Protein AF-X1I888-F1 (afdb_monomer)

Solvent-accessible surface area (backbone atoms only — not comparable to full-atom values): 14057 Å² total; per-residue (Å²): 137,69,67,68,65,54,55,54,50,51,58,72,67,42,66,65,45,80,47,79,43,58,64,65,47,66,57,62,66,80,91,32,76,10,55,57,53,48,52,50,52,51,36,53,56,40,20,76,75,69,74,39,31,49,55,38,40,36,35,47,67,71,59,70,72,57,66,76,65,50,53,78,41,29,47,51,37,54,51,52,53,50,54,52,65,71,66,64,85,57,54,73,50,75,34,81,50,70,72,54,39,54,54,54,53,46,56,50,52,49,54,50,53,55,50,50,60,61,57,59,62,60,71,75,56,73,85,73,76,85,87,85,86,89,86,80,91,79,91,75,94,72,80,90,70,77,82,71,76,79,83,70,70,43,71,70,57,53,52,52,51,51,52,50,55,52,43,61,72,65,76,53,91,80,82,69,56,73,65,58,48,52,51,52,50,46,49,52,50,19,59,50,32,77,81,38,84,84,65,65,53,51,74,69,58,50,50,59,52,59,77,38,62,91,78,51,78,74,33,69,56,37,49,54,39,53,56,50,23,77,72,107

Foldseek 3Di:
DPPLVVLLVCLVPDQEAEAEDEQAPDPDPPVDRHSSRVSVVSQVVCCVVPVDRAYAYEYADDDVVCVVDRDPRNVVVVVVVVVCVVVVPHHYYYDHDPVRVVVVVLVVVVVVVVVVVVVVVVVVPVPDDDDDDDDDDDDDDDDDDPPPPPFDDDPVLVVLVVLVVVVVVVVDDDDDDPVSVLSVVLVVQLVVCVVPVPDADEPVSLVVVVVCVVPDDAGPSSVSRSVSNVVD

pLDDT: mean 72.41, std 19.05, range [26.94, 94.5]

Sequence (232 aa):
SRPQKLINRDVDSCDLFVGILWRRWGQNTGKYSSGFEEEFIRACDRRRKTGKPEIWLYFKTIDEENVKDPGDQLKKVLKFKKEQIELKELLFKEFNDSGNWDKLIYDNLLVYLLGLSAGESQIEIQEQSVILDSSKRVKETKEAKIDIKKVVYPPALINLFDQVSLKLKEEKQISFNFWDRTRLFLQSSAWFSEIHLGEIFGIHELNLIYTQRNNWEISESESLFIARSFIG

Structure (mmCIF, N/CA/C/O backbone):
data_AF-X1I888-F1
#
_entry.id   AF-X1I888-F1
#
loop_
_atom_site.group_PDB
_atom_site.id
_atom_site.type_symbol
_atom_site.label_atom_id
_atom_site.label_alt_id
_atom_site.label_comp_id
_atom_site.label_asym_id
_atom_site.label_entity_id
_atom_site.label_seq_id
_atom_site.pdbx_PDB_ins_code
_atom_site.Cartn_x
_atom_site.Cartn_y
_atom_site.Cartn_z
_atom_site.occupancy
_atom_site.B_iso_or_equiv
_atom_site.auth_seq_id
_atom_site.auth_comp_id
_atom_site.auth_asym_id
_atom_site.auth_atom_id
_atom_site.pdbx_PDB_model_num
ATOM 1 N N . SER A 1 1 ? 19.167 -20.755 -16.035 1.00 48.72 1 SER A N 1
ATOM 2 C CA . SER A 1 1 ? 18.071 -19.936 -16.605 1.00 48.72 1 SER A CA 1
ATOM 3 C C . SER A 1 1 ? 16.687 -20.206 -15.985 1.00 48.72 1 SER A C 1
ATOM 5 O O . SER A 1 1 ? 15.693 -20.215 -16.696 1.00 48.72 1 SER A O 1
ATOM 7 N N . ARG A 1 2 ? 16.584 -20.411 -14.660 1.00 49.97 2 ARG A N 1
ATOM 8 C CA . ARG A 1 2 ? 15.315 -20.625 -13.925 1.00 49.97 2 ARG A CA 1
ATOM 9 C C . ARG A 1 2 ? 14.613 -19.363 -13.343 1.00 49.97 2 ARG A C 1
ATOM 11 O O . ARG A 1 2 ? 13.412 -19.483 -13.134 1.00 49.97 2 ARG A O 1
ATOM 18 N N . PRO A 1 3 ? 15.253 -18.186 -13.134 1.00 68.69 3 PRO A N 1
ATOM 19 C CA . PRO A 1 3 ? 14.586 -17.031 -12.504 1.00 68.69 3 PRO A CA 1
ATOM 20 C C . PRO A 1 3 ? 13.459 -16.406 -13.343 1.00 68.69 3 PRO A C 1
ATOM 22 O O . PRO A 1 3 ? 12.354 -16.230 -12.845 1.00 68.69 3 PRO A O 1
ATOM 25 N N . GLN A 1 4 ? 13.704 -16.153 -14.638 1.00 70.62 4 GLN A N 1
ATOM 26 C CA . GLN A 1 4 ? 12.772 -15.419 -15.514 1.00 70.62 4 GLN A CA 1
ATOM 27 C C . GLN A 1 4 ? 11.401 -16.102 -15.646 1.00 70.62 4 GLN A C 1
ATOM 29 O O . GLN A 1 4 ? 10.373 -15.443 -15.716 1.00 70.62 4 GLN A O 1
ATOM 34 N N . LYS A 1 5 ? 11.370 -17.444 -15.661 1.00 73.88 5 LYS A N 1
ATOM 35 C CA . LYS A 1 5 ? 10.120 -18.215 -15.782 1.00 73.88 5 LYS A CA 1
ATOM 36 C C . LYS A 1 5 ? 9.215 -18.084 -14.558 1.00 73.88 5 LYS A C 1
ATOM 38 O O . LYS A 1 5 ? 8.006 -18.196 -14.717 1.00 73.88 5 LYS A O 1
ATOM 43 N N . LEU A 1 6 ? 9.789 -17.893 -13.369 1.00 73.62 6 LEU A N 1
ATOM 44 C CA . LEU A 1 6 ? 9.007 -17.734 -12.146 1.00 73.62 6 LEU A CA 1
ATOM 45 C C . LEU A 1 6 ? 8.345 -16.354 -12.125 1.00 73.62 6 LEU A C 1
ATOM 47 O O . LEU A 1 6 ? 7.131 -16.272 -12.001 1.00 73.62 6 LEU A O 1
ATOM 51 N N . ILE A 1 7 ? 9.129 -15.307 -12.396 1.00 75.50 7 ILE A N 1
ATOM 52 C CA . ILE A 1 7 ? 8.646 -13.919 -12.444 1.00 75.50 7 ILE A CA 1
ATOM 53 C C . ILE A 1 7 ? 7.552 -13.762 -13.507 1.00 75.50 7 ILE A C 1
ATOM 55 O O . ILE A 1 7 ? 6.510 -13.163 -13.268 1.00 75.50 7 ILE A O 1
ATOM 59 N N . ASN A 1 8 ? 7.742 -14.401 -14.661 1.00 83.06 8 ASN A N 1
ATOM 60 C CA . ASN A 1 8 ? 6.750 -14.446 -15.727 1.00 83.06 8 ASN A CA 1
ATOM 61 C C . ASN A 1 8 ? 5.390 -15.006 -15.278 1.00 83.06 8 ASN A C 1
ATOM 63 O O . ASN A 1 8 ? 4.360 -14.500 -15.715 1.00 83.06 8 ASN A O 1
ATOM 67 N N . ARG A 1 9 ? 5.382 -16.024 -14.409 1.00 83.06 9 ARG A N 1
ATOM 68 C CA . ARG A 1 9 ? 4.146 -16.576 -13.836 1.00 83.06 9 ARG A CA 1
ATOM 69 C C . ARG A 1 9 ? 3.511 -15.596 -12.854 1.00 83.06 9 ARG A C 1
ATOM 71 O O . ARG A 1 9 ? 2.295 -15.454 -12.859 1.00 83.06 9 ARG A O 1
ATOM 78 N N . ASP A 1 10 ? 4.322 -14.916 -12.054 1.00 84.25 10 ASP A N 1
ATOM 79 C CA . ASP A 1 10 ? 3.826 -13.969 -11.057 1.00 84.25 10 ASP A CA 1
ATOM 80 C C . ASP A 1 10 ? 3.146 -12.762 -11.738 1.00 84.25 10 ASP A C 1
ATOM 82 O O . ASP A 1 10 ? 2.059 -12.354 -11.325 1.00 84.25 10 ASP A O 1
ATOM 86 N N . VAL A 1 11 ? 3.701 -12.277 -12.859 1.00 85.50 11 VAL A N 1
ATOM 87 C CA . VAL A 1 11 ? 3.082 -11.244 -13.722 1.00 85.50 11 VAL A CA 1
ATOM 88 C C . VAL A 1 11 ? 1.766 -11.726 -14.350 1.00 85.50 11 VAL A C 1
ATOM 90 O O . VAL A 1 11 ? 0.806 -10.961 -14.480 1.00 85.50 11 VAL A O 1
ATOM 93 N N . ASP A 1 12 ? 1.683 -13.004 -14.727 1.00 86.44 12 ASP A N 1
ATOM 94 C CA . ASP A 1 12 ? 0.448 -13.577 -15.275 1.00 86.44 12 ASP A CA 1
ATOM 95 C C . ASP A 1 12 ? -0.673 -13.684 -14.232 1.00 86.44 12 ASP A C 1
ATOM 97 O O . ASP A 1 12 ? -1.845 -13.697 -14.608 1.00 86.44 12 ASP A O 1
ATOM 101 N N . SER A 1 13 ? -0.335 -13.759 -12.941 1.00 87.06 13 SER A N 1
ATOM 102 C CA . SER A 1 13 ? -1.306 -13.959 -11.860 1.00 87.06 13 SER A CA 1
ATOM 103 C C . SER A 1 13 ? -1.620 -12.721 -11.022 1.00 87.06 13 SER A C 1
ATOM 105 O O . SER A 1 13 ? -2.593 -12.753 -10.279 1.00 87.06 13 SER A O 1
ATOM 107 N N . CYS A 1 14 ? -0.841 -11.640 -11.105 1.00 89.50 14 CYS A N 1
ATOM 108 C CA . CYS A 1 14 ? -1.037 -10.486 -10.223 1.00 89.50 14 CYS A CA 1
ATOM 109 C C . CYS A 1 14 ? -2.334 -9.705 -10.522 1.00 89.50 14 CYS A C 1
ATOM 111 O O . CYS A 1 14 ? -2.813 -9.682 -11.656 1.00 89.50 14 CYS A O 1
ATOM 113 N N . ASP A 1 15 ? -2.895 -9.028 -9.519 1.00 88.69 15 ASP A N 1
ATOM 114 C CA . ASP A 1 15 ? -3.983 -8.050 -9.702 1.00 88.69 15 ASP A CA 1
ATOM 115 C C . ASP A 1 15 ? -3.462 -6.613 -9.853 1.00 88.69 15 ASP A C 1
ATOM 117 O O . ASP A 1 15 ? -4.124 -5.764 -10.456 1.00 88.69 15 ASP A O 1
ATOM 121 N N . LEU A 1 16 ? -2.245 -6.368 -9.364 1.00 90.12 16 LEU A N 1
ATOM 122 C CA . LEU A 1 16 ? -1.541 -5.095 -9.421 1.00 90.12 16 LEU A CA 1
ATOM 123 C C . LEU A 1 16 ? -0.083 -5.323 -9.843 1.00 90.12 16 LEU A C 1
ATOM 125 O O . LEU A 1 16 ? 0.630 -6.131 -9.248 1.00 90.12 16 LEU A O 1
ATOM 129 N N . PHE A 1 17 ? 0.364 -4.586 -10.856 1.00 92.19 17 PHE A N 1
ATOM 130 C CA . PHE A 1 17 ? 1.756 -4.486 -11.274 1.00 92.19 17 PHE A CA 1
ATOM 131 C C . PHE A 1 17 ? 2.322 -3.134 -10.834 1.00 92.19 17 PHE A C 1
ATOM 133 O O . PHE A 1 17 ? 1.786 -2.085 -11.196 1.00 92.19 17 PHE A O 1
ATOM 140 N N . VAL A 1 18 ? 3.433 -3.152 -10.096 1.00 90.31 18 VAL A N 1
ATOM 141 C CA . VAL A 1 18 ? 4.127 -1.940 -9.641 1.00 90.31 18 VAL A CA 1
ATOM 142 C C . VAL A 1 18 ? 5.542 -1.915 -10.209 1.00 90.31 18 VAL A C 1
ATOM 144 O O . VAL A 1 18 ? 6.405 -2.682 -9.790 1.00 90.31 18 VAL A O 1
ATOM 147 N N . GLY A 1 19 ? 5.786 -1.013 -11.159 1.00 90.19 19 GLY A N 1
ATOM 148 C CA . GLY A 1 19 ? 7.110 -0.751 -11.714 1.00 90.19 19 GLY A CA 1
ATOM 149 C C . GLY A 1 19 ? 7.783 0.424 -11.011 1.00 90.19 19 GLY A C 1
ATOM 150 O O . GLY A 1 19 ? 7.244 1.528 -11.010 1.00 90.19 19 GLY A O 1
ATOM 151 N N . ILE A 1 20 ? 8.975 0.209 -10.451 1.00 90.25 20 ILE A N 1
ATOM 152 C CA . ILE A 1 20 ? 9.784 1.262 -9.821 1.00 90.25 20 ILE A CA 1
ATOM 153 C C . ILE A 1 20 ? 11.079 1.409 -10.612 1.00 90.25 20 ILE A C 1
ATOM 155 O O . ILE A 1 20 ? 11.861 0.464 -10.724 1.00 90.25 20 ILE A O 1
ATOM 159 N N . LEU A 1 21 ? 11.314 2.597 -11.162 1.00 90.56 21 LEU A N 1
ATOM 160 C CA . LEU A 1 21 ? 12.456 2.877 -12.024 1.00 90.56 21 LEU A CA 1
ATOM 161 C C . LEU A 1 21 ? 13.320 4.012 -11.475 1.00 90.56 21 LEU A C 1
ATOM 163 O O . LEU A 1 21 ? 12.835 4.985 -10.900 1.00 90.56 21 LEU A O 1
ATOM 167 N N . TRP A 1 22 ? 14.628 3.892 -11.708 1.00 89.38 22 TRP A N 1
ATOM 168 C CA . TRP A 1 22 ? 15.611 4.935 -11.413 1.00 89.38 22 TRP A CA 1
ATOM 169 C C . TRP A 1 22 ? 16.646 5.044 -12.542 1.00 89.38 22 TRP A C 1
ATOM 171 O O . TRP A 1 22 ? 16.301 5.387 -13.664 1.00 89.38 22 TRP A O 1
ATOM 181 N N . ARG A 1 23 ? 17.927 4.749 -12.289 1.00 87.44 23 ARG A N 1
ATOM 182 C CA . ARG A 1 23 ? 19.016 4.959 -13.266 1.00 87.44 23 ARG A CA 1
ATOM 183 C C . ARG A 1 23 ? 19.317 3.759 -14.160 1.00 87.44 23 ARG A C 1
ATOM 185 O O . ARG A 1 23 ? 20.097 3.887 -15.101 1.00 87.44 23 ARG A O 1
ATOM 192 N N . ARG A 1 24 ? 18.775 2.582 -13.845 1.00 88.12 24 ARG A N 1
ATOM 193 C CA . ARG A 1 24 ? 19.100 1.326 -14.532 1.00 88.12 24 ARG A CA 1
ATOM 194 C C . ARG A 1 24 ? 17.863 0.755 -15.205 1.00 88.12 24 ARG A C 1
ATOM 196 O O . ARG A 1 24 ? 16.842 0.583 -14.556 1.00 88.12 24 ARG A O 1
ATOM 203 N N . TRP A 1 25 ? 18.000 0.439 -16.488 1.00 90.19 25 TRP A N 1
ATOM 204 C CA . TRP A 1 25 ? 16.974 -0.229 -17.285 1.00 90.19 25 TRP A CA 1
ATOM 205 C C . TRP A 1 25 ? 17.010 -1.749 -17.109 1.00 90.19 25 TRP A C 1
ATOM 207 O O . TRP A 1 25 ? 15.984 -2.418 -17.163 1.00 90.19 25 TRP A O 1
ATOM 217 N N . GLY A 1 26 ? 18.207 -2.293 -16.884 1.00 86.00 26 GLY A N 1
ATOM 218 C CA . GLY A 1 26 ? 18.446 -3.720 -16.708 1.00 86.00 26 GLY A CA 1
ATOM 219 C C . GLY A 1 26 ? 19.260 -4.327 -17.847 1.00 86.00 26 GLY A C 1
ATOM 220 O O . GLY A 1 26 ? 19.849 -3.627 -18.680 1.00 86.00 26 GLY A O 1
ATOM 221 N N . GLN A 1 27 ? 19.332 -5.657 -17.839 1.00 83.44 27 GLN A N 1
ATOM 222 C CA . GLN A 1 27 ? 20.076 -6.443 -18.818 1.00 83.44 27 GLN A CA 1
ATOM 223 C C . GLN A 1 27 ? 19.139 -7.112 -19.816 1.00 83.44 27 GLN A C 1
ATOM 225 O O . GLN A 1 27 ? 18.059 -7.562 -19.444 1.00 83.44 27 GLN A O 1
ATOM 230 N N . ASN A 1 28 ? 19.597 -7.187 -21.064 1.00 83.19 28 ASN A N 1
ATOM 231 C CA . ASN A 1 28 ? 18.884 -7.796 -22.180 1.00 83.19 28 ASN A CA 1
ATOM 232 C C . ASN A 1 28 ? 18.560 -9.273 -21.876 1.00 83.19 28 ASN A C 1
ATOM 234 O O . ASN A 1 28 ? 19.450 -10.032 -21.491 1.00 83.19 28 ASN A O 1
ATOM 238 N N . THR A 1 29 ? 17.299 -9.672 -22.063 1.00 78.00 29 THR A N 1
ATOM 239 C CA . THR A 1 29 ? 16.802 -11.043 -21.826 1.00 78.00 29 THR A CA 1
ATOM 240 C C . THR A 1 29 ? 16.631 -11.843 -23.123 1.00 78.00 29 THR A C 1
ATOM 242 O O . THR A 1 29 ? 15.917 -12.843 -23.185 1.00 78.00 29 THR A O 1
ATOM 245 N N . GLY A 1 30 ? 17.313 -11.421 -24.185 1.00 80.31 30 GLY A N 1
ATOM 246 C CA . GLY A 1 30 ? 17.252 -11.985 -25.526 1.00 80.31 30 GLY A CA 1
ATOM 247 C C . GLY A 1 30 ? 16.264 -11.217 -26.396 1.00 80.31 30 GLY A C 1
ATOM 248 O O . GLY A 1 30 ? 16.671 -10.430 -27.246 1.00 80.31 30 GLY A O 1
ATOM 249 N N . LYS A 1 31 ? 14.962 -11.455 -26.191 1.00 81.56 31 LYS A N 1
ATOM 250 C CA . LYS A 1 31 ? 13.895 -10.843 -27.006 1.00 81.56 31 LYS A CA 1
ATOM 251 C C . LYS A 1 31 ? 13.608 -9.387 -26.621 1.00 81.56 31 LYS A C 1
ATOM 253 O O . LYS A 1 31 ? 13.214 -8.608 -27.484 1.00 81.56 31 LYS A O 1
ATOM 258 N N . TYR A 1 32 ? 13.805 -9.039 -25.353 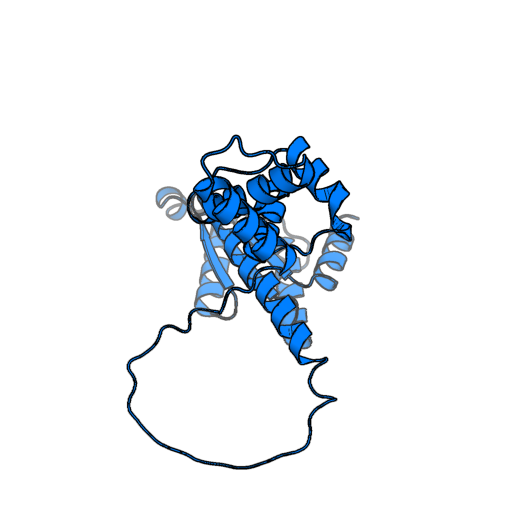1.00 85.56 32 TYR A N 1
ATOM 259 C CA . TYR A 1 32 ? 13.555 -7.705 -24.815 1.00 85.56 32 TYR A CA 1
ATOM 260 C C . TYR A 1 32 ? 14.856 -7.062 -24.343 1.00 85.56 32 TYR A C 1
ATOM 262 O O . TYR A 1 32 ? 15.800 -7.730 -23.917 1.00 85.56 32 TYR A O 1
ATOM 270 N N . SER A 1 33 ? 14.909 -5.737 -24.408 1.00 84.00 33 SER A N 1
ATOM 271 C CA . SER A 1 33 ? 16.074 -4.948 -24.021 1.00 84.00 33 SER A CA 1
ATOM 272 C C . SER A 1 33 ? 16.311 -4.924 -22.507 1.00 84.00 33 SER A C 1
ATOM 274 O O . SER A 1 33 ? 17.424 -4.584 -22.088 1.00 84.00 33 SER A O 1
ATOM 276 N N . SER A 1 34 ? 15.316 -5.323 -21.704 1.00 88.50 34 SER A N 1
ATOM 277 C CA . SER A 1 34 ? 15.484 -5.716 -20.304 1.00 88.50 34 SER A CA 1
ATOM 278 C C . SER A 1 34 ? 14.421 -6.705 -19.813 1.00 88.50 34 SER A C 1
ATOM 280 O O . SER A 1 34 ? 13.364 -6.852 -20.421 1.00 88.50 34 SER A O 1
ATOM 282 N N . GLY A 1 35 ? 14.684 -7.345 -18.667 1.00 85.88 35 GLY A N 1
ATOM 283 C CA . GLY A 1 35 ? 13.673 -8.142 -17.960 1.00 85.88 35 GLY A CA 1
ATOM 284 C C . GLY A 1 35 ? 12.466 -7.314 -17.509 1.00 85.88 35 GLY A C 1
ATOM 285 O O . GLY A 1 35 ? 11.339 -7.769 -17.652 1.00 85.88 35 GLY A O 1
ATOM 286 N N . PHE A 1 36 ? 12.686 -6.065 -17.081 1.00 89.75 36 PHE A N 1
ATOM 287 C CA . PHE A 1 36 ? 11.594 -5.139 -16.772 1.00 89.75 36 PHE A CA 1
ATOM 288 C C . PHE A 1 36 ? 10.707 -4.881 -17.997 1.00 89.75 36 PHE A C 1
ATOM 290 O O . PHE A 1 36 ? 9.487 -4.889 -17.882 1.00 89.75 36 PHE A O 1
ATOM 297 N N . GLU A 1 37 ? 11.304 -4.673 -19.176 1.00 90.00 37 GLU A N 1
ATOM 298 C CA . GLU A 1 37 ? 10.543 -4.461 -20.410 1.00 90.00 37 GLU A CA 1
ATOM 299 C C . GLU A 1 37 ? 9.668 -5.674 -20.748 1.00 90.00 37 GLU A C 1
ATOM 301 O O . GLU A 1 37 ? 8.501 -5.511 -21.099 1.00 90.00 37 GLU A O 1
ATOM 306 N N . GLU A 1 38 ? 10.212 -6.885 -20.602 1.00 90.19 38 GLU A N 1
ATOM 307 C CA . GLU A 1 38 ? 9.467 -8.133 -20.791 1.00 90.19 38 GLU A CA 1
ATOM 308 C C . GLU A 1 38 ? 8.251 -8.212 -19.857 1.00 90.19 38 GLU A C 1
ATOM 310 O O . GLU A 1 38 ? 7.134 -8.465 -20.312 1.00 90.19 38 GLU A O 1
ATOM 315 N N . GLU A 1 39 ? 8.461 -7.963 -18.564 1.00 90.75 39 GLU A N 1
ATOM 316 C CA . GLU A 1 39 ? 7.425 -8.013 -17.528 1.00 90.75 39 GLU A CA 1
ATOM 317 C C . GLU A 1 39 ? 6.351 -6.937 -17.743 1.00 90.75 39 GLU A C 1
ATOM 319 O O . GLU A 1 39 ? 5.154 -7.224 -17.679 1.00 90.75 39 GLU A O 1
ATOM 324 N N . PHE A 1 40 ? 6.766 -5.712 -18.072 1.00 91.00 40 PHE A N 1
ATOM 325 C CA . PHE A 1 40 ? 5.871 -4.587 -18.321 1.00 91.00 40 PHE A CA 1
ATOM 326 C C . PHE A 1 40 ? 4.991 -4.808 -19.556 1.00 91.00 40 PHE A C 1
ATOM 328 O O . PHE A 1 40 ? 3.771 -4.659 -19.481 1.00 91.00 40 PHE A O 1
ATOM 335 N N . ILE A 1 41 ? 5.581 -5.213 -20.689 1.00 90.62 41 ILE A N 1
ATOM 336 C CA . ILE A 1 41 ? 4.822 -5.496 -21.919 1.00 90.62 41 ILE A CA 1
ATOM 337 C C . ILE A 1 41 ? 3.808 -6.609 -21.664 1.00 90.62 41 ILE A C 1
ATOM 339 O O . ILE A 1 41 ? 2.653 -6.508 -22.078 1.00 90.62 41 ILE A O 1
ATOM 343 N N . ARG A 1 42 ? 4.211 -7.646 -20.929 1.00 91.56 42 ARG A N 1
ATOM 344 C CA . ARG A 1 42 ? 3.336 -8.761 -20.575 1.00 91.56 42 ARG A CA 1
ATOM 345 C C . ARG A 1 42 ? 2.151 -8.325 -19.708 1.00 91.56 42 ARG A C 1
ATOM 347 O O . ARG A 1 42 ? 1.021 -8.727 -19.993 1.00 91.56 42 ARG A O 1
ATOM 354 N N . ALA A 1 43 ? 2.382 -7.479 -18.703 1.00 90.00 43 ALA A N 1
ATOM 355 C CA . ALA A 1 43 ? 1.316 -6.906 -17.880 1.00 90.00 43 ALA A CA 1
ATOM 356 C C . ALA A 1 43 ? 0.351 -6.050 -18.722 1.00 90.00 43 ALA A C 1
ATOM 358 O O . ALA A 1 43 ? -0.865 -6.225 -18.631 1.00 90.00 43 ALA A O 1
ATOM 359 N N . CYS A 1 44 ? 0.874 -5.191 -19.602 1.00 86.94 44 CYS A N 1
ATOM 360 C CA . CYS A 1 44 ? 0.075 -4.368 -20.515 1.00 86.94 44 CYS A CA 1
ATOM 361 C C . CYS A 1 44 ? -0.765 -5.212 -21.486 1.00 86.94 44 CYS A C 1
ATOM 363 O O . CYS A 1 44 ? -1.949 -4.937 -21.690 1.00 86.94 44 CYS A O 1
ATOM 365 N N . ASP A 1 45 ? -0.190 -6.265 -22.067 1.00 91.81 45 ASP A N 1
ATOM 366 C CA . ASP A 1 45 ? -0.902 -7.196 -22.948 1.00 91.81 45 ASP A CA 1
ATOM 367 C C . ASP A 1 45 ? -2.060 -7.887 -22.230 1.00 91.81 45 ASP A C 1
ATOM 369 O O . ASP A 1 45 ? -3.149 -8.033 -22.794 1.00 91.81 45 ASP A O 1
ATOM 373 N N . ARG A 1 46 ? -1.844 -8.301 -20.978 1.00 91.56 46 ARG A N 1
ATOM 374 C CA . ARG A 1 46 ? -2.884 -8.921 -20.156 1.00 91.56 46 ARG A CA 1
ATOM 375 C C . ARG A 1 46 ? -3.969 -7.916 -19.766 1.00 91.56 46 ARG A C 1
ATOM 377 O O . ARG A 1 46 ? -5.150 -8.245 -19.911 1.00 91.56 46 ARG A O 1
ATOM 384 N N . ARG A 1 47 ? -3.599 -6.686 -19.384 1.00 87.38 47 ARG A N 1
ATOM 385 C CA . ARG A 1 47 ? -4.549 -5.607 -19.057 1.00 87.38 47 ARG A CA 1
ATOM 386 C C . ARG A 1 47 ? -5.442 -5.274 -20.240 1.00 87.38 47 ARG A C 1
ATOM 388 O O . ARG A 1 47 ? -6.655 -5.221 -20.080 1.00 87.38 47 ARG A O 1
ATOM 395 N N . ARG A 1 48 ? -4.880 -5.164 -21.447 1.00 85.00 48 ARG A N 1
ATOM 396 C CA . ARG A 1 48 ? -5.666 -4.927 -22.671 1.00 85.00 48 ARG A CA 1
ATOM 397 C C . ARG A 1 48 ? -6.679 -6.034 -22.967 1.00 85.00 48 ARG A C 1
ATOM 399 O O . ARG A 1 48 ? -7.731 -5.753 -23.526 1.00 85.00 48 ARG A O 1
ATOM 406 N N . LYS A 1 49 ? -6.372 -7.284 -22.607 1.00 88.25 49 LYS A N 1
ATOM 407 C CA . LYS A 1 49 ? -7.251 -8.440 -22.855 1.00 88.25 49 LYS A CA 1
ATOM 408 C C . LYS A 1 49 ? -8.297 -8.663 -21.766 1.00 88.25 49 LYS A C 1
ATOM 410 O O . LYS A 1 49 ? -9.375 -9.157 -22.070 1.00 88.25 49 LYS A O 1
ATOM 415 N N . THR A 1 50 ? -7.961 -8.375 -20.511 1.00 86.44 50 THR A N 1
ATOM 416 C CA . THR A 1 50 ? -8.751 -8.815 -19.345 1.00 86.44 50 THR A CA 1
ATOM 417 C C . THR A 1 50 ? -9.207 -7.677 -18.435 1.00 86.44 50 THR A C 1
ATOM 419 O O . THR A 1 50 ? -9.952 -7.917 -17.493 1.00 86.44 50 THR A O 1
ATOM 422 N N . GLY A 1 51 ? -8.740 -6.450 -18.670 1.00 78.88 51 GLY A N 1
ATOM 423 C CA . GLY A 1 51 ? -8.916 -5.318 -17.758 1.00 78.88 51 GLY A CA 1
ATOM 424 C C . GLY A 1 51 ? -7.977 -5.333 -16.543 1.00 78.88 51 GLY A C 1
ATOM 425 O O . GLY A 1 51 ? -7.918 -4.339 -15.828 1.00 78.88 51 GLY A O 1
ATOM 426 N N . LYS A 1 52 ? -7.209 -6.412 -16.323 1.00 84.12 52 LYS A N 1
ATOM 427 C CA . LYS A 1 52 ? -6.264 -6.590 -15.204 1.00 84.12 52 LYS A CA 1
ATOM 428 C C . LYS A 1 52 ? -4.866 -7.016 -15.689 1.00 84.12 52 LYS A C 1
ATOM 430 O O . LYS A 1 52 ? -4.767 -7.653 -16.737 1.00 84.12 52 LYS A O 1
ATOM 435 N N . PRO A 1 53 ? -3.779 -6.747 -14.946 1.00 88.88 53 PRO A N 1
ATOM 436 C CA . PRO A 1 53 ? -3.730 -6.061 -13.652 1.00 88.88 53 PRO A CA 1
ATOM 437 C C . PRO A 1 53 ? -3.878 -4.541 -13.789 1.00 88.88 53 PRO A C 1
ATOM 439 O O . PRO A 1 53 ? -3.735 -3.996 -14.884 1.00 88.88 53 PRO A O 1
ATOM 442 N N . GLU A 1 54 ? -4.123 -3.849 -12.677 1.00 83.62 54 GLU A N 1
ATOM 443 C CA . GLU A 1 54 ? -3.799 -2.420 -12.601 1.00 83.62 54 GLU A CA 1
ATOM 444 C C . GLU A 1 54 ? -2.282 -2.230 -12.719 1.00 83.62 54 GLU A C 1
ATOM 446 O O . GLU A 1 54 ? -1.513 -3.073 -12.257 1.00 83.62 54 GLU A O 1
ATOM 451 N N . ILE A 1 55 ? -1.834 -1.159 -13.378 1.00 84.38 55 ILE A N 1
ATOM 452 C CA . ILE A 1 55 ? -0.408 -0.958 -13.687 1.00 84.38 55 ILE A CA 1
ATOM 453 C C . ILE A 1 55 ? 0.019 0.428 -13.229 1.00 84.38 55 ILE A C 1
ATOM 455 O O . ILE A 1 55 ? -0.462 1.441 -13.746 1.00 84.38 55 ILE A O 1
ATOM 459 N N . TRP A 1 56 ? 0.951 0.461 -12.279 1.00 85.94 56 TRP A N 1
ATOM 460 C CA . TRP A 1 56 ? 1.510 1.685 -11.716 1.00 85.94 56 TRP A CA 1
ATOM 461 C C . TRP A 1 56 ? 2.994 1.794 -12.010 1.00 85.94 56 TRP A C 1
ATOM 463 O O . TRP A 1 56 ? 3.746 0.831 -11.847 1.00 85.94 56 TRP A O 1
ATOM 473 N N . LEU A 1 57 ? 3.417 2.992 -12.397 1.00 83.81 57 LEU A N 1
ATOM 474 C CA . LEU A 1 57 ? 4.808 3.314 -12.659 1.00 83.81 57 LEU A CA 1
ATOM 475 C C . LEU A 1 57 ? 5.271 4.455 -11.758 1.00 83.81 57 LEU A C 1
ATOM 477 O O . LEU A 1 57 ? 4.668 5.531 -11.719 1.00 83.81 57 LEU A O 1
ATOM 481 N N . TYR A 1 58 ? 6.386 4.217 -11.078 1.00 83.31 58 TYR A N 1
ATOM 482 C CA . TYR A 1 58 ? 7.021 5.166 -10.183 1.00 83.31 58 TYR A CA 1
ATOM 483 C C . TYR A 1 58 ? 8.452 5.432 -10.618 1.00 83.31 58 TYR A C 1
ATOM 485 O O . TYR A 1 58 ? 9.243 4.505 -10.798 1.00 83.31 58 TYR A O 1
ATOM 493 N N . PHE A 1 59 ? 8.797 6.707 -10.762 1.00 83.44 59 PHE A N 1
ATOM 494 C CA . PHE A 1 59 ? 10.134 7.125 -11.162 1.00 83.44 59 PHE A CA 1
ATOM 495 C C . PHE A 1 59 ? 10.788 7.897 -10.030 1.00 83.44 59 PHE A C 1
ATOM 497 O O . PHE A 1 59 ? 10.299 8.950 -9.620 1.00 83.44 59 PHE A O 1
ATOM 504 N N . LYS A 1 60 ? 11.926 7.395 -9.552 1.00 86.44 60 LYS A N 1
ATOM 505 C CA . LYS A 1 60 ? 12.757 8.180 -8.649 1.00 86.44 60 LYS A CA 1
ATOM 506 C C . LYS A 1 60 ? 13.351 9.351 -9.426 1.00 86.44 60 LYS A C 1
ATOM 508 O O . LYS A 1 60 ? 13.901 9.141 -10.514 1.00 86.44 60 LYS A O 1
ATOM 513 N N . THR A 1 61 ? 13.258 10.560 -8.885 1.00 84.19 61 THR A N 1
ATOM 514 C CA . THR A 1 61 ? 13.844 11.739 -9.521 1.00 84.19 61 THR A CA 1
ATOM 515 C C . THR A 1 61 ? 15.359 11.624 -9.613 1.00 84.19 61 THR A C 1
ATOM 517 O O . THR A 1 61 ? 16.030 10.889 -8.879 1.00 84.19 61 THR A O 1
ATOM 520 N N . ILE A 1 62 ? 15.891 12.290 -10.630 1.00 83.19 62 ILE A N 1
ATOM 521 C CA . ILE A 1 62 ? 17.297 12.249 -10.997 1.00 83.19 62 ILE A CA 1
ATOM 522 C C . ILE A 1 62 ? 17.759 13.694 -11.079 1.00 83.19 62 ILE A C 1
ATOM 524 O O . ILE A 1 62 ? 17.100 14.505 -11.728 1.00 83.19 62 ILE A O 1
ATOM 528 N N . ASP A 1 63 ? 18.887 13.992 -10.440 1.00 78.56 63 ASP A N 1
ATOM 529 C CA . ASP A 1 63 ? 19.464 15.335 -10.451 1.00 78.56 63 ASP A CA 1
ATOM 530 C C . ASP A 1 63 ? 19.744 15.796 -11.885 1.00 78.56 63 ASP A C 1
ATOM 532 O O . ASP A 1 63 ? 20.192 15.007 -12.725 1.00 78.56 63 ASP A O 1
ATOM 536 N N . GLU A 1 64 ? 19.538 17.084 -12.160 1.00 72.75 64 GLU A N 1
ATOM 537 C CA . GLU A 1 64 ? 19.683 17.653 -13.507 1.00 72.75 64 GLU A CA 1
ATOM 538 C C . GLU A 1 64 ? 21.069 17.404 -14.122 1.00 72.75 64 GLU A C 1
ATOM 540 O O . GLU A 1 64 ? 21.192 17.228 -15.334 1.00 72.75 64 GLU A O 1
ATOM 545 N N . GLU A 1 65 ? 22.117 17.329 -13.300 1.00 67.75 65 GLU A N 1
ATOM 546 C CA . GLU A 1 65 ? 23.480 17.008 -13.738 1.00 67.75 65 GLU A CA 1
ATOM 547 C C . GLU A 1 65 ? 23.581 15.603 -14.347 1.00 67.75 65 GLU A C 1
ATOM 549 O O . GLU A 1 65 ? 24.203 15.415 -15.391 1.00 67.75 65 GLU A O 1
ATOM 554 N N . ASN A 1 66 ? 22.893 14.623 -13.756 1.00 69.56 66 ASN A N 1
ATOM 555 C CA . ASN A 1 66 ? 22.856 13.246 -14.247 1.00 69.56 66 ASN A CA 1
ATOM 556 C C . ASN A 1 66 ? 21.965 13.092 -15.495 1.00 69.56 66 ASN A C 1
ATOM 558 O O . ASN A 1 66 ? 22.096 12.111 -16.228 1.00 69.56 66 ASN A O 1
ATOM 562 N N . VAL A 1 67 ? 21.057 14.042 -15.742 1.00 72.69 67 VAL A N 1
ATOM 563 C CA . VAL A 1 67 ? 20.212 14.084 -16.947 1.00 72.69 67 VAL A CA 1
ATOM 564 C C . VAL A 1 67 ? 20.966 14.673 -18.146 1.00 72.69 67 VAL A C 1
ATOM 566 O O . VAL A 1 67 ? 20.660 14.311 -19.280 1.00 72.69 67 VAL A O 1
ATOM 569 N N . LYS A 1 68 ? 21.962 15.542 -17.914 1.00 72.12 68 LYS A N 1
ATOM 570 C CA . LYS A 1 68 ? 22.768 16.184 -18.971 1.00 72.12 68 LYS A CA 1
ATOM 571 C C . LYS A 1 68 ? 23.768 15.235 -19.639 1.00 72.12 68 LYS A C 1
ATOM 573 O O . LYS A 1 68 ? 23.964 15.350 -20.846 1.00 72.12 68 LYS A O 1
ATOM 578 N N . ASP A 1 69 ? 24.335 14.280 -18.898 1.00 73.69 69 ASP A N 1
ATOM 579 C CA . ASP A 1 69 ? 25.175 13.201 -19.449 1.00 73.69 69 ASP A CA 1
ATOM 580 C C . ASP A 1 69 ? 24.660 11.806 -19.041 1.00 73.69 69 ASP A C 1
ATOM 582 O O . ASP A 1 69 ? 25.218 11.127 -18.170 1.00 73.69 69 ASP A O 1
ATOM 586 N N . PRO A 1 70 ? 23.531 11.360 -19.620 1.00 76.06 70 PRO A N 1
ATOM 587 C CA . PRO A 1 70 ? 22.950 10.088 -19.256 1.00 76.06 70 PRO A CA 1
ATOM 588 C C . PRO A 1 70 ? 23.699 8.958 -19.973 1.00 76.06 70 PRO A C 1
ATOM 590 O O . PRO A 1 70 ? 23.703 8.867 -21.203 1.00 76.06 70 PRO A O 1
ATOM 593 N N . GLY A 1 71 ? 24.278 8.030 -19.209 1.00 84.12 71 GLY A N 1
ATOM 594 C CA . GLY A 1 71 ? 24.763 6.760 -19.761 1.00 84.12 71 GLY A CA 1
ATOM 595 C C . GLY A 1 71 ? 23.638 5.948 -20.430 1.00 84.12 71 GLY A C 1
ATOM 596 O O . GLY A 1 71 ? 22.450 6.207 -20.221 1.00 84.12 71 GLY A O 1
ATOM 597 N N . ASP A 1 72 ? 23.991 4.918 -21.204 1.00 86.56 72 ASP A N 1
ATOM 598 C CA . ASP A 1 72 ? 23.042 4.168 -22.054 1.00 86.56 72 ASP A CA 1
ATOM 599 C C . ASP A 1 72 ? 21.839 3.575 -21.308 1.00 86.56 72 ASP A C 1
ATOM 601 O O . ASP A 1 72 ? 20.731 3.504 -21.837 1.00 86.56 72 ASP A O 1
ATOM 605 N N . GLN A 1 73 ? 22.041 3.160 -20.058 1.00 88.56 73 GLN A N 1
ATOM 606 C CA . GLN A 1 73 ? 20.979 2.638 -19.199 1.00 88.56 73 GLN A CA 1
ATOM 607 C C . GLN A 1 73 ? 19.967 3.724 -18.821 1.00 88.56 73 GLN A C 1
ATOM 609 O O . GLN A 1 73 ? 18.761 3.501 -18.910 1.00 88.56 73 GLN A O 1
ATOM 614 N N . LEU A 1 74 ? 20.450 4.911 -18.453 1.00 87.44 74 LEU A N 1
ATOM 615 C CA . LEU A 1 74 ? 19.593 6.016 -18.048 1.00 87.44 74 LEU A CA 1
ATOM 616 C C . LEU A 1 74 ? 18.847 6.612 -19.249 1.00 87.44 74 LEU A C 1
ATOM 618 O O . LEU A 1 74 ? 17.663 6.920 -19.135 1.00 87.44 74 LEU A O 1
ATOM 622 N N . LYS A 1 75 ? 19.487 6.679 -20.425 1.00 88.94 75 LYS A N 1
ATOM 623 C CA . LYS A 1 75 ? 18.821 7.072 -21.680 1.00 88.94 75 LYS A CA 1
ATOM 624 C C . LYS A 1 75 ? 17.579 6.225 -21.963 1.00 88.94 75 LYS A C 1
ATOM 626 O O . LYS A 1 75 ? 16.548 6.772 -22.345 1.00 88.94 75 LYS A O 1
ATOM 631 N N . LYS A 1 76 ? 17.652 4.907 -21.743 1.00 89.75 76 LYS A N 1
ATOM 632 C CA . LYS A 1 76 ? 16.506 4.000 -21.928 1.00 89.75 76 LYS A CA 1
ATOM 633 C C . LYS A 1 76 ? 15.380 4.282 -20.938 1.00 89.75 76 LYS A C 1
ATOM 635 O O . LYS A 1 76 ? 14.232 4.362 -21.359 1.00 89.75 76 LYS A O 1
ATOM 640 N N . VAL A 1 77 ? 15.701 4.508 -19.661 1.00 89.06 77 VAL A N 1
ATOM 641 C CA . VAL A 1 77 ? 14.686 4.860 -18.652 1.00 89.06 77 VAL A CA 1
ATOM 642 C C . VAL A 1 77 ? 14.013 6.193 -18.985 1.00 89.06 77 VAL A C 1
ATOM 644 O O . VAL A 1 77 ? 12.792 6.280 -18.931 1.00 89.06 77 VAL A O 1
ATOM 647 N N . LEU A 1 78 ? 14.779 7.221 -19.371 1.00 87.12 78 LEU A N 1
ATOM 648 C CA . LEU A 1 78 ? 14.229 8.531 -19.740 1.00 87.12 78 LEU A CA 1
ATOM 649 C C . LEU A 1 78 ? 13.350 8.455 -20.993 1.00 87.12 78 LEU A C 1
ATOM 651 O O . LEU A 1 78 ? 12.295 9.085 -21.039 1.00 87.12 78 LEU A O 1
ATOM 655 N N . LYS A 1 79 ? 13.757 7.658 -21.989 1.00 90.00 79 LYS A N 1
ATOM 656 C CA . LYS A 1 79 ? 12.947 7.397 -23.182 1.00 90.00 79 LYS A CA 1
ATOM 657 C C . LYS A 1 79 ? 11.626 6.723 -22.809 1.00 90.00 79 LYS A C 1
ATOM 659 O O . LYS A 1 79 ? 10.574 7.237 -23.171 1.00 90.00 79 LYS A O 1
ATOM 664 N N . PHE A 1 80 ? 11.682 5.646 -22.027 1.00 89.12 80 PHE A N 1
ATOM 665 C CA . PHE A 1 80 ? 10.493 4.947 -21.544 1.00 89.12 80 PHE A CA 1
ATOM 666 C C . PHE A 1 80 ? 9.573 5.877 -20.742 1.00 89.12 80 PHE A C 1
ATOM 668 O O . PHE A 1 80 ? 8.378 5.945 -21.007 1.00 89.12 80 PHE A O 1
ATOM 675 N N . LYS A 1 81 ? 10.133 6.668 -19.817 1.00 83.50 81 LYS A N 1
ATOM 676 C CA . LYS A 1 81 ? 9.401 7.677 -19.038 1.00 83.50 81 LYS A CA 1
ATOM 677 C C . LYS A 1 81 ? 8.621 8.625 -19.953 1.00 83.50 81 LYS A C 1
ATOM 679 O O . LYS A 1 81 ? 7.434 8.847 -19.735 1.00 83.50 81 LYS A O 1
ATOM 684 N N . LYS A 1 82 ? 9.278 9.155 -20.989 1.00 83.38 82 LYS A N 1
ATOM 685 C CA . LYS A 1 82 ? 8.659 10.070 -21.955 1.00 83.38 82 LYS A CA 1
ATOM 686 C C . LYS A 1 82 ? 7.516 9.403 -22.724 1.00 83.38 82 LYS A C 1
ATOM 688 O O . LYS A 1 82 ? 6.442 9.985 -22.814 1.00 83.38 82 LYS A O 1
ATOM 693 N N . GLU A 1 83 ? 7.727 8.181 -23.210 1.00 83.69 83 GLU A N 1
ATOM 694 C CA . GLU A 1 83 ? 6.699 7.406 -23.917 1.00 83.69 83 GLU A CA 1
ATOM 695 C C . GLU A 1 83 ? 5.455 7.187 -23.042 1.00 83.69 83 GLU A C 1
ATOM 697 O O . GLU A 1 83 ? 4.335 7.400 -23.497 1.00 83.69 83 GLU A O 1
ATOM 702 N N . GLN A 1 84 ? 5.627 6.839 -21.762 1.00 77.69 84 GLN A N 1
ATOM 703 C CA . GLN A 1 84 ? 4.493 6.623 -20.854 1.00 77.69 84 GLN A CA 1
ATOM 704 C C . GLN A 1 84 ? 3.732 7.918 -20.523 1.00 77.69 84 GLN A C 1
ATOM 706 O O . GLN A 1 84 ? 2.504 7.904 -20.430 1.00 77.69 84 GLN A O 1
ATOM 711 N N . ILE A 1 85 ? 4.437 9.049 -20.398 1.00 69.69 85 ILE A N 1
ATOM 712 C CA . ILE A 1 85 ? 3.814 10.370 -20.202 1.00 69.69 85 ILE A CA 1
ATOM 713 C C . ILE A 1 85 ? 2.984 10.779 -21.427 1.00 69.69 85 ILE A C 1
ATOM 715 O O . ILE A 1 85 ? 1.922 11.380 -21.271 1.00 69.69 85 ILE A O 1
ATOM 719 N N . GLU A 1 86 ? 3.455 10.472 -22.637 1.00 71.50 86 GLU A N 1
ATOM 720 C CA . GLU A 1 86 ? 2.733 10.770 -23.878 1.00 71.50 86 GLU A CA 1
ATOM 721 C C . GLU A 1 86 ? 1.482 9.894 -24.041 1.00 71.50 86 GLU A C 1
ATOM 723 O O . GLU A 1 86 ? 0.440 10.404 -24.452 1.00 71.50 86 GLU A O 1
ATOM 728 N N . LEU A 1 87 ? 1.558 8.613 -23.659 1.00 70.50 87 LEU A N 1
ATOM 729 C CA . LEU A 1 87 ? 0.435 7.671 -23.733 1.00 70.50 87 LEU A CA 1
ATOM 730 C C . LEU A 1 87 ? -0.691 7.993 -22.733 1.00 70.50 87 LEU A C 1
ATOM 732 O O . LEU A 1 87 ? -1.860 7.858 -23.077 1.00 70.50 87 LEU A O 1
ATOM 736 N N . LYS A 1 88 ? -0.365 8.439 -21.508 1.00 58.78 88 LYS A N 1
ATOM 737 C CA . LYS A 1 88 ? -1.328 8.782 -20.427 1.00 58.78 88 LYS A CA 1
ATOM 738 C C . LYS A 1 88 ? -2.303 7.665 -20.008 1.00 58.78 88 LYS A C 1
ATOM 740 O O . LYS A 1 88 ? -3.315 7.943 -19.372 1.00 58.78 88 LYS A O 1
ATOM 745 N N . GLU A 1 89 ? -2.010 6.407 -20.322 1.00 58.06 89 GLU A N 1
ATOM 746 C CA . GLU A 1 89 ? -2.906 5.270 -20.043 1.00 58.06 89 GLU A CA 1
ATOM 747 C C . GLU A 1 89 ? -2.722 4.654 -18.640 1.00 58.06 89 GLU A C 1
ATOM 749 O O . GLU A 1 89 ? -3.551 3.860 -18.182 1.00 58.06 89 GLU A O 1
ATOM 754 N N . LEU A 1 90 ? -1.621 4.983 -17.957 1.00 67.94 90 LEU A N 1
ATOM 755 C CA . LEU A 1 90 ? -1.193 4.346 -16.708 1.00 67.94 90 LEU A CA 1
ATOM 756 C C . LEU A 1 90 ? -1.052 5.357 -15.568 1.00 67.94 90 LEU A C 1
ATOM 758 O O . LEU A 1 90 ? -0.759 6.532 -15.799 1.00 67.94 90 LEU A O 1
ATOM 762 N N . LEU A 1 91 ? -1.193 4.883 -14.324 1.00 53.12 91 LEU A N 1
ATOM 763 C CA . LEU A 1 91 ? -0.856 5.702 -13.163 1.00 53.12 91 LEU A CA 1
ATOM 764 C C . LEU A 1 91 ? 0.657 5.925 -13.142 1.00 53.12 91 LEU A C 1
ATOM 766 O O . LEU A 1 91 ? 1.441 4.978 -13.076 1.00 53.12 91 LEU A O 1
ATOM 770 N N . PHE A 1 92 ? 1.044 7.193 -13.166 1.00 70.12 92 PHE A N 1
ATOM 771 C CA . PHE A 1 92 ? 2.426 7.636 -13.207 1.00 70.12 92 PHE A CA 1
ATOM 772 C C . PHE A 1 92 ? 2.680 8.620 -12.068 1.00 70.12 92 PHE A C 1
ATOM 774 O O . PHE A 1 92 ? 1.955 9.611 -11.950 1.00 70.12 92 PHE A O 1
ATOM 781 N N . LYS A 1 93 ? 3.706 8.372 -11.246 1.00 68.06 93 LYS A N 1
ATOM 782 C CA . LYS A 1 93 ? 4.140 9.312 -10.200 1.00 68.06 93 LYS A CA 1
ATOM 783 C C . LYS A 1 93 ? 5.662 9.358 -10.056 1.00 68.06 93 LYS A C 1
ATOM 785 O O . LYS A 1 93 ? 6.366 8.397 -10.364 1.00 68.06 93 LYS A O 1
ATOM 790 N N . GLU A 1 94 ? 6.167 10.482 -9.561 1.00 74.06 94 GLU A N 1
ATOM 791 C CA . GLU A 1 94 ? 7.587 10.677 -9.252 1.00 74.06 94 GLU A CA 1
ATOM 792 C C . GLU A 1 94 ? 7.799 10.803 -7.744 1.00 74.06 94 GLU A C 1
ATOM 794 O O . GLU A 1 94 ? 6.908 11.275 -7.037 1.00 74.06 94 GLU A O 1
ATOM 799 N N . PHE A 1 95 ? 8.967 10.382 -7.258 1.00 78.81 95 PHE A N 1
ATOM 800 C CA . PHE A 1 95 ? 9.352 10.499 -5.849 1.00 78.81 95 PHE A CA 1
ATOM 801 C C . PHE A 1 95 ? 10.846 10.807 -5.706 1.00 78.81 95 PHE A C 1
ATOM 803 O O . PHE A 1 95 ? 11.648 10.424 -6.557 1.00 78.81 95 PHE A O 1
ATOM 810 N N . ASN A 1 96 ? 11.239 11.487 -4.627 1.00 76.94 96 ASN A N 1
ATOM 811 C CA . ASN A 1 96 ? 12.618 11.972 -4.456 1.00 76.94 96 ASN A CA 1
ATOM 812 C C . ASN A 1 96 ? 13.396 11.168 -3.413 1.00 76.94 96 ASN A C 1
ATOM 814 O O . ASN A 1 96 ? 14.543 10.771 -3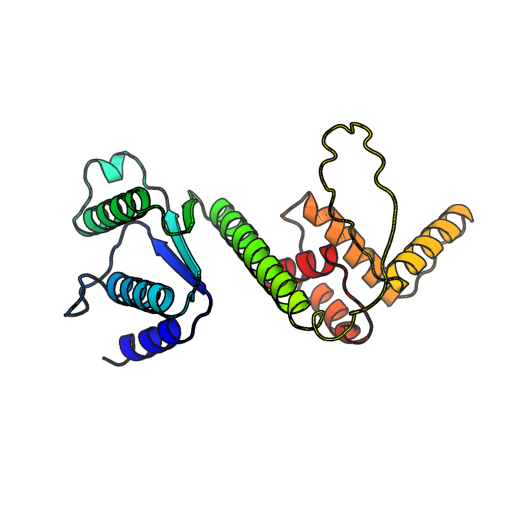.634 1.00 76.94 96 ASN A O 1
ATOM 818 N N . ASP A 1 97 ? 12.753 10.895 -2.285 1.00 75.31 97 ASP A N 1
ATOM 819 C CA . ASP A 1 97 ? 13.354 10.261 -1.120 1.00 75.31 97 ASP A CA 1
ATOM 820 C C . ASP A 1 97 ? 12.502 9.083 -0.624 1.00 75.31 97 ASP A C 1
ATOM 822 O O . ASP A 1 97 ? 11.379 8.866 -1.086 1.00 75.31 97 ASP A O 1
ATOM 826 N N . SER A 1 98 ? 13.071 8.281 0.277 1.00 69.19 98 SER A N 1
ATOM 827 C CA . SER A 1 98 ? 12.409 7.090 0.818 1.00 69.19 98 SER A CA 1
ATOM 828 C C . SER A 1 98 ? 11.175 7.425 1.658 1.00 69.19 98 SER A C 1
ATOM 830 O O . SER A 1 98 ? 10.186 6.716 1.559 1.00 69.19 98 SER A O 1
ATOM 832 N N . GLY A 1 99 ? 11.173 8.530 2.410 1.00 63.19 99 GLY A N 1
ATOM 833 C CA . GLY A 1 99 ? 10.005 8.919 3.209 1.00 63.19 99 GLY A CA 1
ATOM 834 C C . GLY A 1 99 ? 8.824 9.368 2.341 1.00 63.19 99 GLY A C 1
ATOM 835 O O . GLY A 1 99 ? 7.670 9.040 2.613 1.00 63.19 99 GLY A O 1
ATOM 836 N N . ASN A 1 100 ? 9.109 10.081 1.251 1.00 70.38 100 ASN A N 1
ATOM 837 C CA . ASN A 1 100 ? 8.137 10.441 0.229 1.00 70.38 100 ASN A CA 1
ATOM 838 C C . ASN A 1 100 ? 7.604 9.196 -0.490 1.00 70.38 100 ASN A C 1
ATOM 840 O O . ASN A 1 100 ? 6.400 9.106 -0.714 1.00 70.38 100 ASN A O 1
ATOM 844 N N . TRP A 1 101 ? 8.481 8.237 -0.804 1.00 78.56 101 TRP A N 1
ATOM 845 C CA . TRP A 1 101 ? 8.100 6.962 -1.409 1.00 78.56 101 TRP A CA 1
ATOM 846 C C . TRP A 1 101 ? 7.104 6.191 -0.545 1.00 78.56 101 TRP A C 1
ATOM 848 O O . TRP A 1 101 ? 6.053 5.807 -1.054 1.00 78.56 101 TRP A O 1
ATOM 858 N N . ASP A 1 102 ? 7.404 6.016 0.743 1.00 73.44 102 ASP A N 1
ATOM 859 C CA . ASP A 1 102 ? 6.591 5.206 1.653 1.00 73.44 102 ASP A CA 1
ATOM 860 C C . ASP A 1 102 ? 5.166 5.750 1.745 1.00 73.44 102 ASP A C 1
ATOM 862 O O . ASP A 1 102 ? 4.198 5.017 1.543 1.00 73.44 102 ASP A O 1
ATOM 866 N N . LYS A 1 103 ? 5.026 7.066 1.938 1.00 71.31 103 LYS A N 1
ATOM 867 C CA . LYS A 1 103 ? 3.714 7.718 1.946 1.00 71.31 103 LYS A CA 1
ATOM 868 C C . LYS A 1 103 ? 3.009 7.596 0.592 1.00 71.31 103 LYS A C 1
ATOM 870 O O . LYS A 1 103 ? 1.821 7.292 0.536 1.00 71.31 103 LYS A O 1
ATOM 875 N N . LEU A 1 104 ? 3.736 7.807 -0.505 1.00 72.50 104 LEU A N 1
ATOM 876 C CA . LEU A 1 104 ? 3.183 7.785 -1.857 1.00 72.50 104 LEU A CA 1
ATOM 877 C C . LEU A 1 104 ? 2.627 6.412 -2.243 1.00 72.50 104 LEU A C 1
ATOM 879 O O . LEU A 1 104 ? 1.542 6.340 -2.824 1.00 72.50 104 LEU A O 1
ATOM 883 N N . ILE A 1 105 ? 3.379 5.340 -1.983 1.00 80.06 105 ILE A N 1
ATOM 884 C CA . ILE A 1 105 ? 2.939 3.981 -2.301 1.00 80.06 105 ILE A CA 1
ATOM 885 C C . ILE A 1 105 ? 1.812 3.555 -1.366 1.00 80.06 105 ILE A C 1
ATOM 887 O O . ILE A 1 105 ? 0.842 2.957 -1.832 1.00 80.06 105 ILE A O 1
ATOM 891 N N . TYR A 1 106 ? 1.895 3.938 -0.090 1.00 74.88 106 TYR A N 1
ATOM 892 C CA . TYR A 1 106 ? 0.869 3.677 0.908 1.00 74.88 106 TYR A CA 1
ATOM 893 C C . TYR A 1 106 ? -0.482 4.284 0.516 1.00 74.88 106 TYR A C 1
ATOM 895 O O . TYR A 1 106 ? -1.466 3.555 0.408 1.00 74.88 106 TYR A O 1
ATOM 903 N N . ASP A 1 107 ? -0.521 5.588 0.222 1.00 70.44 107 ASP A N 1
ATOM 904 C CA . ASP A 1 107 ? -1.757 6.290 -0.142 1.00 70.44 107 ASP A CA 1
ATOM 905 C C . ASP A 1 107 ? -2.404 5.663 -1.391 1.00 70.44 107 ASP A C 1
ATOM 907 O O . ASP A 1 107 ? -3.623 5.500 -1.461 1.00 70.44 107 ASP A O 1
ATOM 911 N N . ASN A 1 108 ? -1.594 5.247 -2.372 1.00 72.19 108 ASN A N 1
ATOM 912 C CA . ASN A 1 108 ? -2.109 4.635 -3.599 1.00 72.19 108 ASN A CA 1
ATOM 913 C C . ASN A 1 108 ? -2.643 3.224 -3.356 1.00 72.19 108 ASN A C 1
ATOM 915 O O . ASN A 1 108 ? -3.730 2.900 -3.837 1.00 72.19 108 ASN A O 1
ATOM 919 N N . LEU A 1 109 ? -1.911 2.399 -2.600 1.00 80.69 109 LEU A N 1
ATOM 920 C CA . LEU A 1 109 ? -2.359 1.060 -2.217 1.00 80.69 109 LEU A CA 1
ATOM 921 C C . LEU A 1 109 ? -3.646 1.120 -1.403 1.00 80.69 109 LEU A C 1
ATOM 923 O O . LEU A 1 109 ? -4.554 0.333 -1.652 1.00 80.69 109 LEU A O 1
ATOM 927 N N . LEU A 1 110 ? -3.757 2.081 -0.490 1.00 72.12 110 LEU A N 1
ATOM 928 C CA . LEU A 1 110 ? -4.961 2.276 0.298 1.00 72.12 110 LEU A CA 1
ATOM 929 C C . LEU A 1 110 ? -6.171 2.590 -0.585 1.00 72.12 110 LEU A C 1
ATOM 931 O O . LEU A 1 110 ? -7.199 1.926 -0.477 1.00 72.12 110 LEU A O 1
ATOM 935 N N . VAL A 1 111 ? -6.046 3.572 -1.483 1.00 67.00 111 VAL A N 1
ATOM 936 C CA . VAL A 1 111 ? -7.126 3.935 -2.415 1.00 67.00 111 VAL A CA 1
ATOM 937 C C . VAL A 1 111 ? -7.519 2.743 -3.286 1.00 67.00 111 VAL A C 1
ATOM 939 O O . VAL A 1 111 ? -8.706 2.510 -3.511 1.00 67.00 111 VAL A O 1
ATOM 942 N N . TYR A 1 112 ? -6.540 1.964 -3.744 1.00 74.81 112 TYR A N 1
ATOM 943 C CA . TYR A 1 112 ? -6.783 0.761 -4.531 1.00 74.81 112 TYR A CA 1
ATOM 944 C C . TYR A 1 112 ? -7.547 -0.308 -3.745 1.00 74.81 112 TYR A C 1
ATOM 946 O O . TYR A 1 112 ? -8.572 -0.790 -4.219 1.00 74.81 112 TYR A O 1
ATOM 954 N N . LEU A 1 113 ? -7.106 -0.633 -2.527 1.00 77.94 113 LEU A N 1
ATOM 955 C CA . LEU A 1 113 ? -7.748 -1.638 -1.675 1.00 77.94 113 LEU A CA 1
ATOM 956 C C . LEU A 1 113 ? -9.165 -1.227 -1.257 1.00 77.94 113 LEU A C 1
ATOM 958 O O . LEU A 1 113 ? -10.079 -2.046 -1.315 1.00 77.94 113 LEU A O 1
ATOM 962 N N . LEU A 1 114 ? -9.372 0.044 -0.900 1.00 68.00 114 LEU A N 1
ATOM 963 C CA . LEU A 1 114 ? -10.707 0.579 -0.609 1.00 68.00 114 LEU A CA 1
ATOM 964 C C . LEU A 1 114 ? -11.619 0.553 -1.845 1.00 68.00 114 LEU A C 1
ATOM 966 O O . LEU A 1 114 ? -12.826 0.355 -1.729 1.00 68.00 114 LEU A O 1
ATOM 970 N N . GLY A 1 115 ? -11.056 0.750 -3.040 1.00 64.19 115 GLY A N 1
ATOM 971 C CA . GLY A 1 115 ? -11.788 0.610 -4.297 1.00 64.19 115 GLY A CA 1
ATOM 972 C C . GLY A 1 115 ? -12.244 -0.827 -4.557 1.00 64.19 115 GLY A C 1
ATOM 973 O O . GLY A 1 115 ? -13.362 -1.033 -5.029 1.00 64.19 115 GLY A O 1
ATOM 974 N N . LEU A 1 116 ? -11.415 -1.815 -4.209 1.00 74.50 116 LEU A N 1
ATOM 975 C CA . LEU A 1 116 ? -11.765 -3.232 -4.331 1.00 74.50 116 LEU A CA 1
ATOM 976 C C . LEU A 1 116 ? -12.902 -3.621 -3.374 1.00 74.50 116 LEU A C 1
ATOM 978 O O . LEU A 1 116 ? -13.886 -4.209 -3.819 1.00 74.50 116 LEU A O 1
ATOM 982 N N . SER A 1 117 ? -12.830 -3.219 -2.100 1.00 61.81 117 SER A N 1
ATOM 983 C CA . SER A 1 117 ? -13.869 -3.550 -1.109 1.00 61.81 117 SER A CA 1
ATOM 984 C C . SER A 1 117 ? -15.222 -2.884 -1.403 1.00 61.81 117 SER A C 1
ATOM 986 O O . SER A 1 117 ? -16.284 -3.469 -1.173 1.00 61.81 117 SER A O 1
ATOM 988 N N . ALA A 1 118 ? -15.207 -1.676 -1.976 1.00 51.84 118 ALA A N 1
ATOM 989 C CA . ALA A 1 118 ? -16.419 -0.994 -2.424 1.00 51.84 118 ALA A CA 1
ATOM 990 C C . ALA A 1 118 ? -17.041 -1.633 -3.683 1.00 51.84 118 ALA A C 1
ATOM 992 O O . ALA A 1 118 ? -18.262 -1.596 -3.845 1.00 51.84 118 ALA A O 1
ATOM 993 N N . GLY A 1 119 ? -16.223 -2.216 -4.568 1.00 48.25 119 GLY A N 1
ATOM 994 C CA . GLY A 1 119 ? -16.679 -2.905 -5.780 1.00 48.25 119 GLY A CA 1
ATOM 995 C C . GLY A 1 119 ? -17.305 -4.277 -5.509 1.00 48.25 119 GLY A C 1
ATOM 996 O O . GLY A 1 119 ? -18.267 -4.651 -6.178 1.00 48.25 119 GLY A O 1
ATOM 997 N N . GLU A 1 120 ? -16.819 -5.001 -4.498 1.00 44.00 120 GLU A N 1
ATOM 998 C CA . GLU A 1 120 ? -17.364 -6.309 -4.096 1.00 44.00 120 GLU A CA 1
ATOM 999 C C . GLU A 1 120 ? -18.759 -6.190 -3.455 1.00 44.00 120 GLU A C 1
ATOM 1001 O O . GLU A 1 120 ? -19.631 -7.022 -3.698 1.00 44.00 120 GLU A O 1
ATOM 1006 N N . SER A 1 121 ? -19.029 -5.086 -2.749 1.00 36.38 121 SER A N 1
ATOM 1007 C CA . SER A 1 121 ? -20.319 -4.835 -2.083 1.00 36.38 121 SER A CA 1
ATOM 1008 C C . SER A 1 121 ? -21.501 -4.605 -3.046 1.00 36.38 121 SER A C 1
ATOM 1010 O O . SER A 1 121 ? -22.654 -4.637 -2.622 1.00 36.38 121 SER A O 1
ATOM 1012 N N . GLN A 1 122 ? -21.261 -4.359 -4.342 1.00 32.56 122 GLN A N 1
ATOM 1013 C CA . GLN A 1 122 ? -22.335 -4.110 -5.319 1.00 32.56 122 GLN A CA 1
ATOM 1014 C C . GLN A 1 122 ? -22.854 -5.377 -6.012 1.00 32.56 122 GLN A C 1
ATOM 1016 O O . GLN A 1 122 ? -23.944 -5.339 -6.586 1.00 32.56 122 GLN A O 1
ATOM 1021 N N . ILE A 1 123 ? -22.118 -6.492 -5.953 1.00 35.72 123 ILE A N 1
ATOM 1022 C CA . ILE A 1 123 ? -22.506 -7.739 -6.632 1.00 35.72 123 ILE A CA 1
ATOM 1023 C C . ILE A 1 123 ? -23.545 -8.521 -5.806 1.00 35.72 123 ILE A C 1
ATOM 1025 O O . ILE A 1 123 ? -24.409 -9.170 -6.386 1.00 35.72 123 ILE A O 1
ATOM 1029 N N . GLU A 1 124 ? -23.560 -8.382 -4.476 1.00 30.03 124 GLU A N 1
ATOM 1030 C CA . GLU A 1 124 ? -24.538 -9.071 -3.611 1.00 30.03 124 GLU A CA 1
ATOM 1031 C C . GLU A 1 124 ? -25.885 -8.336 -3.455 1.00 30.03 124 GLU A C 1
ATOM 1033 O O . GLU A 1 124 ? -26.874 -8.942 -3.051 1.00 30.03 124 GLU A O 1
ATOM 1038 N N . ILE A 1 125 ? -25.983 -7.049 -3.816 1.00 32.34 125 ILE A N 1
ATOM 1039 C CA . ILE A 1 125 ? -27.198 -6.242 -3.566 1.00 32.34 125 ILE A CA 1
ATOM 1040 C C . ILE A 1 125 ? -28.221 -6.308 -4.725 1.00 32.34 125 ILE A C 1
ATOM 1042 O O . ILE A 1 125 ? -29.382 -5.940 -4.548 1.00 32.34 125 ILE A O 1
ATOM 1046 N N . GLN A 1 126 ? -27.864 -6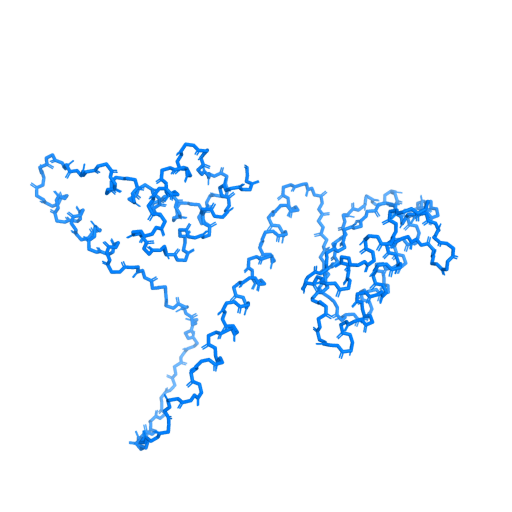.825 -5.909 1.00 28.09 126 GLN A N 1
ATOM 1047 C CA . GLN A 1 126 ? -28.770 -6.798 -7.074 1.00 28.09 126 GLN A CA 1
ATOM 1048 C C . GLN A 1 126 ? -29.875 -7.872 -7.094 1.00 28.09 126 GLN A C 1
ATOM 1050 O O . GLN A 1 126 ? -30.820 -7.721 -7.867 1.00 28.09 126 GLN A O 1
ATOM 1055 N N . GLU A 1 127 ? -29.840 -8.906 -6.245 1.00 31.53 127 GLU A N 1
ATOM 1056 C CA . GLU A 1 127 ? -30.894 -9.942 -6.242 1.00 31.53 127 GLU A CA 1
ATOM 1057 C C . GLU A 1 127 ? -32.081 -9.657 -5.306 1.00 31.53 127 GLU A C 1
ATOM 1059 O O . GLU A 1 127 ? -33.114 -10.319 -5.405 1.00 31.53 127 GLU A O 1
ATOM 1064 N N . GLN A 1 128 ? -32.009 -8.644 -4.437 1.00 33.00 128 GLN A N 1
ATOM 1065 C CA . GLN A 1 128 ? -33.085 -8.352 -3.483 1.00 33.00 128 GLN A CA 1
ATOM 1066 C C . GLN A 1 128 ? -33.382 -6.856 -3.369 1.00 33.00 128 GLN A C 1
ATOM 1068 O O . GLN A 1 128 ? -33.000 -6.205 -2.404 1.00 33.00 128 GLN A O 1
ATOM 1073 N N . SER A 1 129 ? -34.102 -6.300 -4.345 1.00 28.81 129 SER A N 1
ATOM 1074 C CA . SER A 1 129 ? -35.186 -5.320 -4.113 1.00 28.81 129 SER A CA 1
ATOM 1075 C C . SER A 1 129 ? -35.711 -4.765 -5.439 1.00 28.81 129 SER A C 1
ATOM 1077 O O . SER A 1 129 ? -35.450 -3.638 -5.848 1.00 28.81 129 SER A O 1
ATOM 1079 N N . VAL A 1 130 ? -36.532 -5.572 -6.108 1.00 31.23 130 VAL A N 1
ATOM 1080 C CA . VAL A 1 130 ? -37.647 -5.028 -6.886 1.00 31.23 130 VAL A CA 1
ATOM 1081 C C . VAL A 1 130 ? -38.764 -4.708 -5.880 1.00 31.23 130 VAL A C 1
ATOM 1083 O O . VAL A 1 130 ? -38.974 -5.490 -4.954 1.00 31.23 130 VAL A O 1
ATOM 1086 N N . ILE A 1 131 ? -39.499 -3.616 -6.127 1.00 29.11 131 ILE A N 1
ATOM 1087 C CA . ILE A 1 131 ? -40.837 -3.231 -5.615 1.00 29.11 131 ILE A CA 1
ATOM 1088 C C . ILE A 1 131 ? -40.878 -1.950 -4.725 1.00 29.11 131 ILE A C 1
ATOM 1090 O O . ILE A 1 131 ? -40.262 -1.883 -3.666 1.00 29.11 131 ILE A O 1
ATOM 1094 N N . LEU A 1 132 ? -41.750 -1.018 -5.175 1.00 27.75 132 LEU A N 1
ATOM 1095 C CA . LEU A 1 132 ? -42.328 0.224 -4.591 1.00 27.75 132 LEU A CA 1
ATOM 1096 C C . LEU A 1 132 ? -41.447 1.486 -4.644 1.00 27.75 132 LEU A C 1
ATOM 1098 O O . LEU A 1 132 ? -40.530 1.658 -3.855 1.00 27.75 132 LEU A O 1
ATOM 1102 N N . ASP A 1 133 ? -41.570 2.373 -5.636 1.00 28.20 133 ASP A N 1
ATOM 1103 C CA . ASP A 1 133 ? -42.695 3.203 -6.130 1.00 28.20 133 ASP A CA 1
ATOM 1104 C C . ASP A 1 133 ? -43.070 4.439 -5.280 1.00 28.20 133 ASP A C 1
ATOM 1106 O O . ASP A 1 133 ? -43.505 4.360 -4.137 1.00 28.20 133 ASP A O 1
ATOM 1110 N N . SER A 1 134 ? -42.989 5.577 -5.980 1.00 27.86 134 SER A N 1
ATOM 1111 C CA . SER A 1 134 ? -43.658 6.872 -5.820 1.00 27.86 134 SER A CA 1
ATOM 1112 C C . SER A 1 134 ? -43.432 7.727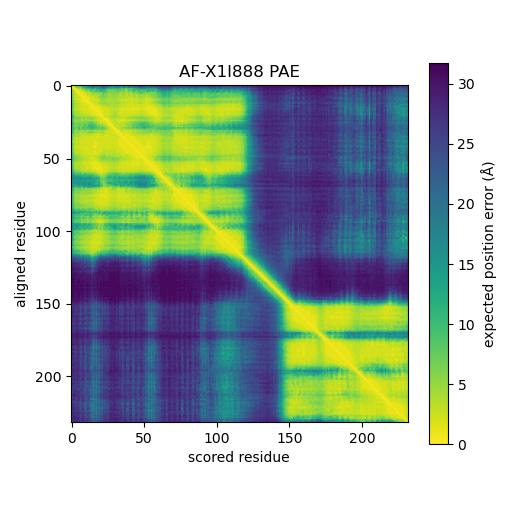 -4.554 1.00 27.86 134 SER A C 1
ATOM 1114 O O . SER A 1 134 ? -44.045 7.565 -3.506 1.00 27.86 134 SER A O 1
ATOM 1116 N N . SER A 1 135 ? -42.724 8.850 -4.725 1.00 26.94 135 SER A N 1
ATOM 1117 C CA . SER A 1 135 ? -43.356 10.156 -5.015 1.00 26.94 135 SER A CA 1
ATOM 1118 C C . SER A 1 135 ? -42.588 11.374 -4.461 1.00 26.94 135 SER A C 1
ATOM 1120 O O . SER A 1 135 ? -42.008 11.359 -3.383 1.00 26.94 135 SER A O 1
ATOM 1122 N N . LYS A 1 136 ? -42.704 12.465 -5.235 1.00 28.88 136 LYS A N 1
ATOM 1123 C CA . LYS A 1 136 ? -42.448 13.891 -4.938 1.00 28.88 136 LYS A CA 1
ATOM 1124 C C . LYS A 1 136 ? -41.019 14.439 -5.069 1.00 28.88 136 LYS A C 1
ATOM 1126 O O . LYS A 1 136 ? -40.251 14.576 -4.127 1.00 28.88 136 LYS A O 1
ATOM 1131 N N . ARG A 1 137 ? -40.790 14.962 -6.283 1.00 28.72 137 ARG A N 1
ATOM 1132 C CA . ARG A 1 137 ? -39.994 16.166 -6.569 1.00 28.72 137 ARG A CA 1
ATOM 1133 C C . ARG A 1 137 ? -40.426 17.342 -5.684 1.00 28.72 137 ARG A C 1
ATOM 1135 O O . ARG A 1 137 ? -41.573 17.769 -5.783 1.00 28.72 137 ARG A O 1
ATOM 1142 N N . VAL A 1 138 ? -39.465 17.959 -5.002 1.00 27.30 138 VAL A N 1
ATOM 1143 C CA . VAL A 1 138 ? -39.409 19.415 -4.803 1.00 27.30 138 VAL A CA 1
ATOM 1144 C C . VAL A 1 138 ? -37.968 19.851 -5.075 1.00 27.30 138 VAL A C 1
ATOM 1146 O O . VAL A 1 138 ? -37.025 19.309 -4.505 1.00 27.30 138 VAL A O 1
ATOM 1149 N N . LYS A 1 139 ? -37.812 20.780 -6.023 1.00 32.28 139 LYS A N 1
ATOM 1150 C CA . LYS A 1 139 ? -36.561 21.478 -6.328 1.00 32.28 139 LYS A CA 1
ATOM 1151 C C . LYS A 1 139 ? -36.394 22.605 -5.317 1.00 32.28 139 LYS A C 1
ATOM 1153 O O . LYS A 1 139 ? -37.190 23.533 -5.369 1.00 32.28 139 LYS A O 1
ATOM 1158 N N . GLU A 1 140 ? -35.335 22.573 -4.519 1.00 27.56 140 GLU A N 1
ATOM 1159 C CA . GLU A 1 140 ? -34.763 23.774 -3.907 1.00 27.56 140 GLU A CA 1
ATOM 1160 C C . GLU A 1 140 ? -33.234 23.690 -3.919 1.00 27.56 140 GLU A C 1
ATOM 1162 O O . GLU A 1 140 ? -32.621 22.687 -3.554 1.00 27.56 140 GLU A O 1
ATOM 1167 N N . THR A 1 141 ? -32.660 24.772 -4.427 1.00 33.94 141 THR A N 1
ATOM 1168 C CA . THR A 1 141 ? -31.253 25.112 -4.608 1.00 33.94 141 THR A CA 1
ATOM 1169 C C . THR A 1 141 ? -30.458 24.887 -3.320 1.00 33.94 141 THR A C 1
ATOM 1171 O O . THR A 1 141 ? -30.754 25.515 -2.306 1.00 33.94 141 THR A O 1
ATOM 1174 N N . LYS A 1 142 ? -29.440 24.016 -3.341 1.00 28.34 142 LYS A N 1
ATOM 1175 C CA . LYS A 1 142 ? -28.481 23.887 -2.236 1.00 28.34 142 LYS A CA 1
ATOM 1176 C C . LYS A 1 142 ? -27.052 23.908 -2.752 1.00 28.34 142 LYS A C 1
ATOM 1178 O O . LYS A 1 142 ? -26.684 23.162 -3.654 1.00 28.34 142 LYS A O 1
ATOM 1183 N N . GLU A 1 143 ? -26.306 24.816 -2.139 1.00 30.27 143 GLU A N 1
ATOM 1184 C CA . GLU A 1 143 ? -24.857 24.922 -2.084 1.00 30.27 143 GLU A CA 1
ATOM 1185 C C . GLU A 1 143 ? -24.191 23.544 -2.063 1.00 30.27 143 GLU A C 1
ATOM 1187 O O . GLU A 1 143 ? -24.688 22.605 -1.436 1.00 30.27 143 GLU A O 1
ATOM 1192 N N . ALA A 1 144 ? -23.061 23.440 -2.761 1.00 30.36 144 ALA A N 1
ATOM 1193 C CA . ALA A 1 144 ? -22.241 22.243 -2.832 1.00 30.36 144 ALA A CA 1
ATOM 1194 C C . ALA A 1 144 ? -21.823 21.794 -1.422 1.00 30.36 144 ALA A C 1
ATOM 1196 O O . ALA A 1 144 ? -20.830 22.260 -0.864 1.00 30.36 144 ALA A O 1
ATOM 1197 N N . LYS A 1 145 ? -22.592 20.873 -0.836 1.00 29.91 145 LYS A N 1
ATOM 1198 C CA . LYS A 1 145 ? -22.141 20.073 0.294 1.00 29.91 145 LYS A CA 1
ATOM 1199 C C . LYS A 1 145 ? -21.077 19.126 -0.235 1.00 29.91 145 LYS A C 1
ATOM 1201 O O . LYS A 1 145 ? -21.368 18.265 -1.059 1.00 29.91 145 LYS A O 1
ATOM 1206 N N . ILE A 1 146 ? -19.854 19.314 0.245 1.00 33.75 146 ILE A N 1
ATOM 1207 C CA . ILE A 1 146 ? -18.826 18.279 0.237 1.00 33.75 146 ILE A CA 1
ATOM 1208 C C . ILE A 1 146 ? -19.482 17.040 0.846 1.00 33.75 146 ILE A C 1
ATOM 1210 O O . ILE A 1 146 ? -19.979 17.090 1.973 1.00 33.75 146 ILE A O 1
ATOM 1214 N N . ASP A 1 147 ? -19.561 15.976 0.058 1.00 37.84 147 ASP A N 1
ATOM 1215 C CA . ASP A 1 147 ? -20.133 14.701 0.462 1.00 37.84 147 ASP A CA 1
ATOM 1216 C C . ASP A 1 147 ? -19.156 14.064 1.462 1.00 37.84 147 ASP A C 1
ATOM 1218 O O . ASP A 1 147 ? -18.230 13.338 1.101 1.00 37.84 147 ASP A O 1
ATOM 1222 N N . ILE A 1 148 ? -19.266 14.462 2.734 1.00 44.47 148 ILE A N 1
ATOM 1223 C CA . ILE A 1 148 ? -18.517 13.850 3.829 1.00 44.47 148 ILE A CA 1
ATOM 1224 C C . ILE A 1 148 ? -19.034 12.416 3.901 1.00 44.47 148 ILE A C 1
ATOM 1226 O O . ILE A 1 148 ? -20.139 12.187 4.398 1.00 44.47 148 ILE A O 1
ATOM 1230 N N . LYS A 1 149 ? -18.255 11.458 3.376 1.00 54.28 149 LYS A N 1
ATOM 1231 C CA . LYS A 1 149 ? -18.501 10.025 3.574 1.00 54.28 149 LYS A CA 1
ATOM 1232 C C . LYS A 1 149 ? -18.851 9.812 5.043 1.00 54.28 149 LYS A C 1
ATOM 1234 O O . LYS A 1 149 ? -18.079 10.162 5.935 1.00 54.28 149 LYS A O 1
ATOM 1239 N N . LYS A 1 150 ? -20.049 9.290 5.294 1.00 61.72 150 LYS A N 1
ATOM 1240 C CA . LYS A 1 150 ? -20.534 9.052 6.649 1.00 61.72 150 LYS A CA 1
ATOM 1241 C C . LYS A 1 150 ? -19.692 7.934 7.261 1.00 61.72 150 LYS A C 1
ATOM 1243 O O . LYS A 1 150 ? -19.877 6.774 6.913 1.00 61.72 150 LYS A O 1
ATOM 1248 N N . VAL A 1 151 ? -18.766 8.295 8.145 1.00 70.25 151 VAL A N 1
ATOM 1249 C CA . VAL A 1 151 ? -17.955 7.329 8.892 1.00 70.25 151 VAL A CA 1
ATOM 1250 C C . VAL A 1 151 ? -18.877 6.565 9.842 1.00 70.25 151 VAL A C 1
ATOM 1252 O O . VAL A 1 151 ? -19.613 7.173 10.624 1.00 70.25 151 VAL A O 1
ATOM 1255 N N . VAL A 1 152 ? -18.872 5.236 9.741 1.00 82.31 152 VAL A N 1
ATOM 1256 C CA . VAL A 1 152 ? -19.676 4.344 10.585 1.00 82.31 152 VAL A CA 1
ATOM 1257 C C . VAL A 1 152 ? -18.748 3.649 11.573 1.00 82.31 152 VAL A C 1
ATOM 1259 O O . VAL A 1 152 ? -17.779 3.008 11.174 1.00 82.31 152 VAL A O 1
ATOM 1262 N N . TYR A 1 153 ? -19.050 3.779 12.864 1.00 88.31 153 TYR A N 1
ATOM 1263 C CA . TYR A 1 153 ? -18.306 3.121 13.936 1.00 88.31 153 TYR A CA 1
ATOM 1264 C C . TYR A 1 153 ? -19.074 1.908 14.475 1.00 88.31 153 TYR A C 1
ATOM 1266 O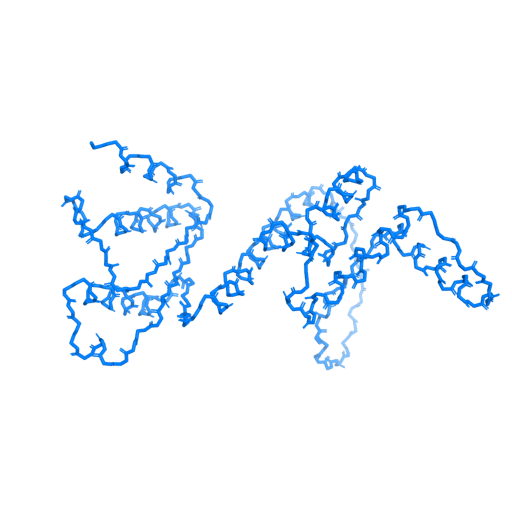 O . TYR A 1 153 ? -20.307 1.955 14.531 1.00 88.31 153 TYR A O 1
ATOM 1274 N N . PRO A 1 154 ? -18.369 0.850 14.920 1.00 90.81 154 PRO A N 1
ATOM 1275 C CA . PRO A 1 154 ? -18.995 -0.304 15.552 1.00 90.81 154 PRO A CA 1
ATOM 1276 C C . PRO A 1 154 ? -19.867 0.094 16.756 1.00 90.81 154 PRO A C 1
ATOM 1278 O O . PRO A 1 154 ? -19.400 0.852 17.614 1.00 90.81 154 PRO A O 1
ATOM 1281 N N . PRO A 1 155 ? -21.095 -0.441 16.901 1.00 91.12 155 PRO A N 1
ATOM 1282 C CA . PRO A 1 155 ? -21.980 -0.097 18.018 1.00 91.12 155 PRO A CA 1
ATOM 1283 C C . PRO A 1 155 ? -21.359 -0.350 19.399 1.00 91.12 155 PRO A C 1
ATOM 1285 O O . PRO A 1 155 ? -21.563 0.428 20.329 1.00 91.12 155 PRO A O 1
ATOM 1288 N N . ALA A 1 156 ? -20.558 -1.414 19.530 1.00 90.31 156 ALA A N 1
ATOM 1289 C CA . ALA A 1 156 ? -19.852 -1.737 20.769 1.00 90.31 156 ALA A CA 1
ATOM 1290 C C . ALA A 1 156 ? -18.814 -0.668 21.147 1.00 90.31 156 ALA A C 1
ATOM 1292 O O . ALA A 1 156 ? -18.672 -0.328 22.321 1.00 90.31 156 ALA A O 1
ATOM 1293 N N . LEU A 1 157 ? -18.123 -0.107 20.151 1.00 92.62 157 LEU A N 1
ATOM 1294 C CA . LEU A 1 157 ? -17.167 0.974 20.353 1.00 92.62 157 LEU A CA 1
ATOM 1295 C C . LEU A 1 157 ? -17.884 2.259 20.779 1.00 92.62 157 LEU A C 1
ATOM 1297 O O . LEU A 1 157 ? -17.451 2.907 21.726 1.00 92.62 157 LEU A O 1
ATOM 1301 N N . ILE A 1 158 ? -19.005 2.592 20.132 1.00 93.75 158 ILE A N 1
ATOM 1302 C CA . ILE A 1 158 ? -19.824 3.759 20.497 1.00 93.75 158 ILE A CA 1
ATOM 1303 C C . ILE A 1 158 ? -20.275 3.653 21.960 1.00 93.75 158 ILE A C 1
ATOM 1305 O O . ILE A 1 158 ? -20.032 4.569 22.742 1.00 93.75 158 ILE A O 1
ATOM 1309 N N . ASN A 1 159 ? -20.826 2.502 22.360 1.00 93.38 159 ASN A N 1
ATOM 1310 C CA . ASN A 1 159 ? -21.242 2.256 23.743 1.00 93.38 159 ASN A CA 1
ATOM 1311 C C . ASN A 1 159 ? -20.069 2.400 24.732 1.00 93.38 159 ASN A C 1
ATOM 1313 O O . ASN A 1 159 ? -20.218 2.988 25.802 1.00 93.38 159 ASN A O 1
ATOM 1317 N N . LEU A 1 160 ? -18.872 1.926 24.373 1.00 93.19 160 LEU A N 1
ATOM 1318 C CA . LEU A 1 160 ? -17.690 2.102 25.216 1.00 93.19 160 LEU A CA 1
ATOM 1319 C C . LEU A 1 160 ? -17.348 3.589 25.425 1.00 93.19 160 LEU A C 1
ATOM 1321 O O . LEU A 1 160 ? -17.069 3.999 26.552 1.00 93.19 160 LEU A O 1
ATOM 1325 N N . PHE A 1 161 ? -17.425 4.416 24.379 1.00 93.62 161 PHE A N 1
ATOM 1326 C CA . PHE A 1 161 ? -17.233 5.865 24.504 1.00 93.62 161 PHE A CA 1
ATOM 1327 C C . PHE A 1 161 ? -18.352 6.551 25.302 1.00 93.62 161 PHE A C 1
ATOM 1329 O O . PHE A 1 161 ? -18.066 7.469 26.076 1.00 93.62 161 PHE A O 1
ATOM 1336 N N . ASP A 1 162 ? -19.595 6.079 25.205 1.00 92.81 162 ASP A N 1
ATOM 1337 C CA . ASP A 1 162 ? -20.693 6.562 26.050 1.00 92.81 162 ASP A CA 1
ATOM 1338 C C . ASP A 1 162 ? -20.420 6.269 27.532 1.00 92.81 162 ASP A C 1
ATOM 1340 O O . ASP A 1 162 ? -20.569 7.149 28.385 1.00 92.81 162 ASP A O 1
ATOM 1344 N N . GLN A 1 163 ? -19.925 5.069 27.851 1.00 89.44 163 GLN A N 1
ATOM 1345 C CA . GLN A 1 163 ? -19.518 4.706 29.212 1.00 89.44 163 GLN A CA 1
ATOM 1346 C C . GLN A 1 163 ? -18.357 5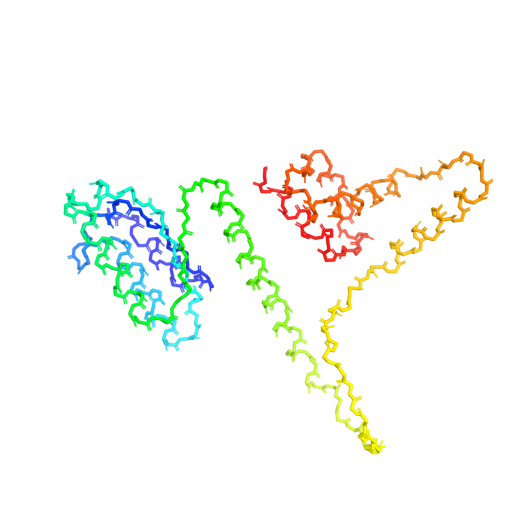.567 29.722 1.00 89.44 163 GLN A C 1
ATOM 1348 O O . GLN A 1 163 ? -18.363 5.968 30.887 1.00 89.44 163 GLN A O 1
ATOM 1353 N N . VAL A 1 164 ? -17.374 5.877 28.869 1.00 90.25 164 VAL A N 1
ATOM 1354 C CA . VAL A 1 164 ? -16.297 6.833 29.187 1.00 90.25 164 VAL A CA 1
ATOM 1355 C C . VAL A 1 164 ? -16.875 8.205 29.510 1.00 90.25 164 VAL A C 1
ATOM 1357 O O . VAL A 1 164 ? -16.533 8.773 30.547 1.00 90.25 164 VAL A O 1
ATOM 1360 N N . SER A 1 165 ? -17.785 8.713 28.676 1.00 90.38 165 SER A N 1
ATOM 1361 C CA . SER A 1 165 ? -18.424 10.015 28.881 1.00 90.38 165 SER A CA 1
ATOM 1362 C C . SER A 1 165 ? -19.191 10.076 30.202 1.00 90.38 165 SER A C 1
ATOM 1364 O O . SER A 1 165 ? -19.051 11.043 30.952 1.00 90.38 165 SER A O 1
ATOM 1366 N N . LEU A 1 166 ? -19.969 9.036 30.517 1.00 88.19 166 LEU A N 1
ATOM 1367 C CA . LEU A 1 166 ? -20.719 8.940 31.770 1.00 88.19 166 LEU A CA 1
ATOM 1368 C C . LEU A 1 166 ? -19.783 8.908 32.983 1.00 88.19 166 LEU A C 1
ATOM 1370 O O . LEU A 1 166 ? -19.929 9.729 33.884 1.00 88.19 166 LEU A O 1
ATOM 1374 N N . LYS A 1 167 ? -18.772 8.031 32.980 1.00 86.31 167 LYS A N 1
ATOM 1375 C CA . LYS A 1 167 ? -17.833 7.897 34.105 1.00 86.31 167 LYS A CA 1
ATOM 1376 C C . LYS A 1 167 ? -16.997 9.157 34.343 1.00 86.31 167 LYS A C 1
ATOM 1378 O O . LYS A 1 167 ? -16.735 9.489 35.494 1.00 86.31 167 LYS A O 1
ATOM 1383 N N . LEU A 1 168 ? -16.600 9.868 33.284 1.00 86.38 168 LEU A N 1
ATOM 1384 C CA . LEU A 1 168 ? -15.897 11.152 33.402 1.00 86.38 168 LEU A CA 1
ATOM 1385 C C . LEU A 1 168 ? -16.759 12.214 34.094 1.00 86.38 168 LEU A C 1
ATOM 1387 O O . LEU A 1 168 ? -16.245 12.979 34.906 1.00 86.38 168 LEU A O 1
ATOM 1391 N N . LYS A 1 169 ? -18.065 12.245 33.802 1.00 87.12 169 LYS A N 1
ATOM 1392 C CA . LYS A 1 169 ? -19.013 13.188 34.419 1.00 87.12 169 LYS A CA 1
ATOM 1393 C C . LYS A 1 169 ? -19.303 12.882 35.887 1.00 87.12 169 LYS A C 1
ATOM 1395 O O . LYS A 1 169 ? -19.694 13.781 36.618 1.00 87.12 169 LYS A O 1
ATOM 1400 N N . GLU A 1 170 ? -19.127 11.636 36.318 1.00 85.38 170 GLU A N 1
ATOM 1401 C CA . GLU A 1 170 ? -19.339 11.227 37.711 1.00 85.38 170 GLU A CA 1
ATOM 1402 C C . GLU A 1 170 ? -18.169 11.596 38.649 1.00 85.38 170 GLU A C 1
ATOM 1404 O O . GLU A 1 170 ? -18.260 11.316 39.843 1.00 85.38 170 GLU A O 1
ATOM 1409 N N . GLU A 1 171 ? -17.080 12.197 38.136 1.00 69.62 171 GLU A N 1
ATOM 1410 C CA . GLU A 1 171 ? -15.882 12.656 38.881 1.00 69.62 171 GLU A CA 1
ATOM 1411 C C . GLU A 1 171 ? -15.234 11.592 39.797 1.00 69.62 171 GLU A C 1
ATOM 1413 O O . GLU A 1 171 ? -14.455 11.893 40.703 1.00 69.62 171 GLU A O 1
ATOM 1418 N N . LYS A 1 172 ? -15.528 10.310 39.557 1.00 68.00 172 LYS A N 1
ATOM 1419 C CA . LYS A 1 172 ? -14.966 9.171 40.291 1.00 68.00 172 LYS A CA 1
ATOM 1420 C C . LYS A 1 172 ? -13.769 8.580 39.562 1.00 68.00 172 LYS A C 1
ATOM 1422 O O . LYS A 1 172 ? -13.569 8.776 38.366 1.00 68.00 172 LYS A O 1
ATOM 1427 N N . GLN A 1 173 ? -12.980 7.789 40.290 1.00 67.44 173 GLN A N 1
ATOM 1428 C CA . GLN A 1 173 ? -11.871 7.055 39.694 1.00 67.44 173 GLN A CA 1
ATOM 1429 C C . GLN A 1 173 ? -12.382 6.084 38.623 1.00 67.44 173 GLN A C 1
ATOM 1431 O O . GLN A 1 173 ? -13.123 5.140 38.900 1.00 67.44 173 GLN A O 1
ATOM 1436 N N . ILE A 1 174 ? -11.968 6.337 37.386 1.00 73.38 174 ILE A N 1
ATOM 1437 C CA . ILE A 1 174 ? -12.439 5.619 36.209 1.00 73.38 174 ILE A CA 1
ATOM 1438 C C . ILE A 1 174 ? -11.738 4.265 36.139 1.00 73.38 174 ILE A C 1
ATOM 1440 O O . ILE A 1 174 ? -10.538 4.178 35.869 1.00 73.38 174 ILE A O 1
ATOM 1444 N N . SER A 1 175 ? -12.490 3.190 36.366 1.00 79.75 175 SER A N 1
ATOM 1445 C CA . SER A 1 175 ? -12.008 1.830 36.151 1.00 79.75 175 SER A CA 1
ATOM 1446 C C . SER A 1 175 ? -12.586 1.254 34.858 1.00 79.75 175 SER A C 1
ATOM 1448 O O . SER A 1 175 ? -13.801 1.160 34.662 1.00 79.75 175 SER A O 1
ATOM 1450 N N . PHE A 1 176 ? -11.680 0.873 33.962 1.00 86.88 176 PHE A N 1
ATOM 1451 C CA . PHE A 1 176 ? -11.949 0.061 32.778 1.00 86.88 176 PHE A CA 1
ATOM 1452 C C . PHE A 1 176 ? -11.207 -1.262 32.891 1.00 86.88 176 PHE A C 1
ATOM 1454 O O . PHE A 1 176 ? -10.112 -1.304 33.475 1.00 86.88 176 PHE A O 1
ATOM 1461 N N . ASN A 1 177 ? -11.797 -2.322 32.333 1.00 90.69 177 ASN A N 1
ATOM 1462 C CA . ASN A 1 177 ? -11.116 -3.607 32.222 1.00 90.69 177 ASN A CA 1
ATOM 1463 C C . ASN A 1 177 ? -9.952 -3.503 31.213 1.00 90.69 177 ASN A C 1
ATOM 1465 O O . ASN A 1 177 ? -9.803 -2.497 30.517 1.00 90.69 177 ASN A O 1
ATOM 1469 N N . PHE A 1 178 ? -9.090 -4.519 31.164 1.00 89.69 178 PHE A N 1
ATOM 1470 C CA . PHE A 1 178 ? -7.917 -4.506 30.287 1.00 89.69 178 PHE A CA 1
ATOM 1471 C C . PHE A 1 178 ? -8.287 -4.300 28.808 1.00 89.69 178 PHE A C 1
ATOM 1473 O O . PHE A 1 178 ? -7.710 -3.438 28.154 1.00 89.69 178 PHE A O 1
ATOM 1480 N N . TRP A 1 179 ? -9.292 -5.021 28.309 1.00 89.81 179 TRP A N 1
ATOM 1481 C CA . TRP A 1 179 ? -9.709 -4.973 26.908 1.00 89.81 179 TRP A CA 1
ATOM 1482 C C . TRP A 1 179 ? -10.371 -3.656 26.527 1.00 89.81 179 TRP A C 1
ATOM 1484 O O . TRP A 1 179 ? -10.086 -3.137 25.453 1.00 89.81 179 TRP A O 1
ATOM 1494 N N . ASP A 1 180 ? -11.168 -3.071 27.417 1.00 91.75 180 ASP A N 1
ATOM 1495 C CA . ASP A 1 180 ? -11.736 -1.735 27.227 1.00 91.75 180 ASP A CA 1
ATOM 1496 C C . ASP A 1 180 ? -10.620 -0.692 27.081 1.00 91.75 180 ASP A C 1
ATOM 1498 O O . ASP A 1 180 ? -10.665 0.154 26.192 1.00 91.75 180 ASP A O 1
ATOM 1502 N N . ARG A 1 181 ? -9.571 -0.774 27.915 1.00 90.94 181 ARG A N 1
ATOM 1503 C CA . ARG A 1 181 ? -8.407 0.126 27.823 1.00 90.94 181 ARG A CA 1
ATOM 1504 C C . ARG A 1 181 ? -7.657 -0.066 26.514 1.00 90.94 181 ARG A C 1
ATOM 1506 O O . ARG A 1 181 ? -7.323 0.920 25.868 1.00 90.94 181 ARG A O 1
ATOM 1513 N N . THR A 1 182 ? -7.407 -1.313 26.118 1.00 87.12 182 THR A N 1
ATOM 1514 C CA . THR A 1 182 ? -6.744 -1.624 24.845 1.00 87.12 182 THR A CA 1
ATOM 1515 C C . THR A 1 182 ? -7.568 -1.128 23.661 1.00 87.12 182 THR A C 1
ATOM 1517 O O . THR A 1 182 ? -7.007 -0.564 22.727 1.00 87.12 182 THR A O 1
ATOM 1520 N N . ARG A 1 183 ? -8.895 -1.279 23.708 1.00 94.50 183 ARG A N 1
ATOM 1521 C CA . ARG A 1 183 ? -9.803 -0.817 22.657 1.00 94.50 183 ARG A CA 1
ATOM 1522 C C . ARG A 1 183 ? -9.823 0.707 22.549 1.00 94.50 183 ARG A C 1
ATOM 1524 O O . ARG A 1 183 ? -9.731 1.237 21.448 1.00 94.50 183 ARG A O 1
ATOM 1531 N N . LEU A 1 184 ? -9.883 1.406 23.683 1.00 93.62 184 LEU A N 1
ATOM 1532 C CA . LEU A 1 184 ? -9.795 2.867 23.725 1.00 93.62 184 LEU A CA 1
ATOM 1533 C C . LEU A 1 184 ? -8.445 3.366 23.205 1.00 93.62 184 LEU A C 1
ATOM 1535 O O . LEU A 1 184 ? -8.420 4.320 22.435 1.00 93.62 184 LEU A O 1
ATOM 1539 N N . PHE A 1 185 ? -7.350 2.706 23.592 1.00 92.50 185 PHE A N 1
ATOM 1540 C CA . PHE A 1 185 ? -6.008 3.036 23.117 1.00 92.50 185 PHE A CA 1
ATOM 1541 C C . PHE A 1 185 ? -5.877 2.837 21.606 1.00 92.50 185 PHE A C 1
ATOM 1543 O O . PHE A 1 185 ? -5.381 3.717 20.917 1.00 92.50 185 PHE A O 1
ATOM 1550 N N . LEU A 1 186 ? -6.392 1.727 21.071 1.00 90.12 186 LEU A N 1
ATOM 1551 C CA . LEU A 1 186 ? -6.436 1.484 19.632 1.00 90.12 186 LEU A CA 1
ATOM 1552 C C . LEU A 1 186 ? -7.179 2.604 18.891 1.00 90.12 186 LEU A C 1
ATOM 1554 O O . LEU A 1 186 ? -6.632 3.174 17.950 1.00 90.12 186 LEU A O 1
ATOM 1558 N N . GLN A 1 187 ? -8.397 2.949 19.317 1.00 94.25 187 GLN A N 1
ATOM 1559 C CA . GLN A 1 187 ? -9.188 3.954 18.607 1.00 94.25 187 GLN A CA 1
ATOM 1560 C C . GLN A 1 187 ? -8.600 5.368 18.738 1.00 94.25 187 GLN A C 1
ATOM 1562 O O . GLN A 1 187 ? -8.618 6.128 17.768 1.00 94.25 187 GLN A O 1
ATOM 1567 N N . SER A 1 188 ? -8.055 5.735 19.903 1.00 90.44 188 SER A N 1
ATOM 1568 C CA . SER A 1 188 ? -7.412 7.041 20.074 1.00 90.44 188 SER A CA 1
ATOM 1569 C C . SER A 1 188 ? -6.122 7.150 19.263 1.00 90.44 188 SER A C 1
ATOM 1571 O O . SER A 1 188 ? -5.889 8.184 18.639 1.00 90.44 188 SER A O 1
ATOM 1573 N N . SER A 1 189 ? -5.317 6.087 19.211 1.00 84.88 189 SER A N 1
ATOM 1574 C CA . SER A 1 189 ? -4.119 6.028 18.374 1.00 84.88 189 SER A CA 1
ATOM 1575 C C . SER A 1 189 ? -4.458 6.042 16.889 1.00 84.88 189 SER A C 1
ATOM 1577 O O . SER A 1 189 ? -3.789 6.746 16.137 1.00 84.88 189 SER A O 1
ATOM 1579 N N . ALA A 1 190 ? -5.532 5.367 16.472 1.00 83.19 190 ALA A N 1
ATOM 1580 C CA . ALA A 1 190 ? -6.021 5.433 15.101 1.00 83.19 190 ALA A CA 1
ATOM 1581 C C . ALA A 1 190 ? -6.333 6.879 14.691 1.00 83.19 190 ALA A C 1
ATOM 1583 O O . ALA A 1 190 ? -5.754 7.364 13.719 1.00 83.19 190 ALA A O 1
ATOM 1584 N N . TRP A 1 191 ? -7.131 7.603 15.484 1.00 85.31 191 TRP A N 1
ATOM 1585 C CA . TRP A 1 191 ? -7.426 9.020 15.235 1.00 85.31 191 TRP A CA 1
ATOM 1586 C C . TRP A 1 191 ? -6.181 9.906 15.274 1.00 85.31 191 TRP A C 1
ATOM 1588 O O . TRP A 1 191 ? -6.009 10.777 14.425 1.00 85.31 191 TRP A O 1
ATOM 1598 N N . PHE A 1 192 ? -5.284 9.689 16.238 1.00 75.19 192 PHE A N 1
ATOM 1599 C CA . PHE A 1 192 ? -4.047 10.465 16.327 1.00 75.19 192 PHE A CA 1
ATOM 1600 C C . PHE A 1 192 ? -3.162 10.263 15.087 1.00 75.19 192 PHE A C 1
ATOM 1602 O O . PHE A 1 192 ? -2.585 11.217 14.558 1.00 75.19 192 PHE A O 1
ATOM 1609 N N . SER A 1 193 ? -3.107 9.031 14.577 1.00 69.94 193 SER A N 1
ATOM 1610 C CA . SER A 1 193 ? -2.293 8.657 13.421 1.00 69.94 193 SER A CA 1
ATOM 1611 C C . SER A 1 193 ? -2.777 9.246 12.093 1.00 69.94 193 SER A C 1
ATOM 1613 O O . SER A 1 193 ? -1.991 9.296 11.142 1.00 69.94 193 SER A O 1
ATOM 1615 N N . GLU A 1 194 ? -4.039 9.685 12.008 1.00 67.12 194 GLU A N 1
ATOM 1616 C CA . GLU A 1 194 ? -4.575 10.392 10.835 1.00 67.12 194 GLU A CA 1
ATOM 1617 C C . GLU A 1 194 ? -3.883 11.748 10.644 1.00 67.12 194 GLU A C 1
ATOM 1619 O O . GLU A 1 194 ? -3.708 12.211 9.517 1.00 67.12 194 GLU A O 1
ATOM 1624 N N . ILE A 1 195 ? -3.440 12.363 11.744 1.00 66.62 195 ILE A N 1
ATOM 1625 C CA . ILE A 1 195 ? -2.766 13.666 11.753 1.00 66.62 195 ILE A CA 1
ATOM 1626 C C . ILE A 1 195 ? -1.242 13.487 11.859 1.00 66.62 195 ILE A C 1
ATOM 1628 O O . ILE A 1 195 ? -0.479 14.267 11.283 1.00 66.62 195 ILE A O 1
ATOM 1632 N N . HIS A 1 196 ? -0.782 12.434 12.543 1.00 57.50 196 HIS A N 1
ATOM 1633 C CA . HIS A 1 196 ? 0.631 12.178 12.821 1.00 57.50 196 HIS A CA 1
ATOM 1634 C C . HIS A 1 196 ? 1.088 10.821 12.277 1.00 57.50 196 HIS A C 1
ATOM 1636 O O . HIS A 1 196 ? 0.931 9.778 12.908 1.00 57.50 196 HIS A O 1
ATOM 1642 N N . LEU A 1 197 ? 1.714 10.837 11.096 1.00 57.91 197 LEU A N 1
ATOM 1643 C CA . LEU A 1 197 ? 2.061 9.613 10.367 1.00 57.91 197 LEU A CA 1
ATOM 1644 C C . LEU A 1 197 ? 3.155 8.736 11.021 1.00 57.91 197 LEU A C 1
ATOM 1646 O O . LEU A 1 197 ? 3.331 7.597 10.596 1.00 57.91 197 LEU A O 1
ATOM 1650 N N . GLY A 1 198 ? 3.878 9.246 12.023 1.00 53.75 198 GLY A N 1
ATOM 1651 C CA . GLY A 1 198 ? 5.016 8.556 12.648 1.00 53.75 198 GLY A CA 1
ATOM 1652 C C . GLY A 1 198 ? 4.684 7.660 13.845 1.00 53.75 198 GLY A C 1
ATOM 1653 O O . GLY A 1 198 ? 5.521 6.852 14.224 1.00 53.75 198 GLY A O 1
ATOM 1654 N N . GLU A 1 199 ? 3.493 7.781 14.435 1.00 63.09 199 GLU A N 1
ATOM 1655 C CA . GLU A 1 199 ? 3.088 6.934 15.563 1.00 63.09 199 GLU A CA 1
ATOM 1656 C C . GLU A 1 199 ? 2.393 5.673 15.044 1.00 63.09 199 GLU A C 1
ATOM 1658 O O . GLU A 1 199 ? 1.395 5.762 14.323 1.00 63.09 199 GLU A O 1
ATOM 1663 N N . ILE A 1 200 ? 2.921 4.505 15.414 1.00 73.75 200 ILE A N 1
ATOM 1664 C CA . ILE A 1 200 ? 2.382 3.179 15.092 1.00 73.75 200 ILE A CA 1
ATOM 1665 C C . ILE A 1 200 ? 2.452 2.267 16.316 1.00 73.75 200 ILE A C 1
ATOM 1667 O O . ILE A 1 200 ? 3.219 2.503 17.249 1.00 73.75 200 ILE A O 1
ATOM 1671 N N . PHE A 1 201 ? 1.646 1.212 16.318 1.00 70.69 201 PHE A N 1
ATOM 1672 C CA . PHE A 1 201 ? 1.725 0.174 17.338 1.00 70.69 201 PHE A CA 1
ATOM 1673 C C . PHE A 1 201 ? 2.926 -0.739 17.125 1.00 70.69 201 PHE A C 1
ATOM 1675 O O . PHE A 1 201 ? 3.223 -1.14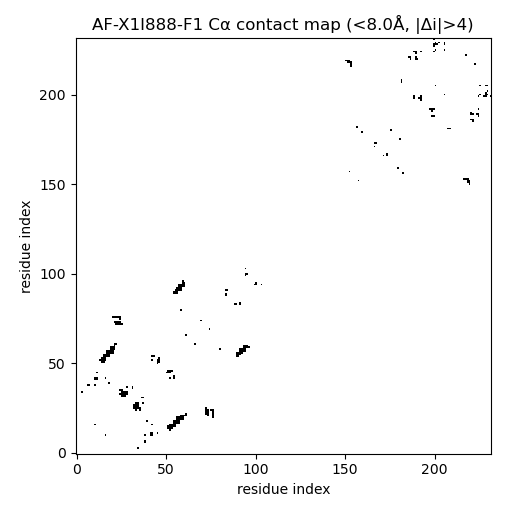9 16.006 1.00 70.69 201 PHE A O 1
ATOM 1682 N N . GLY A 1 202 ? 3.592 -1.089 18.226 1.00 58.22 202 GLY A N 1
ATOM 1683 C CA . GLY A 1 202 ? 4.633 -2.100 18.229 1.00 58.22 202 GLY A CA 1
ATOM 1684 C C . GLY A 1 202 ? 4.056 -3.517 18.199 1.00 58.22 202 GLY A C 1
ATOM 1685 O O . GLY A 1 202 ? 2.849 -3.753 18.294 1.00 58.22 202 GLY A O 1
ATOM 1686 N N . ILE A 1 203 ? 4.956 -4.501 18.112 1.00 50.81 203 ILE A N 1
ATOM 1687 C CA . ILE A 1 203 ? 4.614 -5.934 18.049 1.00 50.81 203 ILE A CA 1
ATOM 1688 C C . ILE A 1 203 ? 3.740 -6.364 19.238 1.00 50.81 203 ILE A C 1
ATOM 1690 O O . ILE A 1 203 ? 2.853 -7.206 19.096 1.00 50.81 203 ILE A O 1
ATOM 1694 N N . HIS A 1 204 ? 3.984 -5.798 20.420 1.00 52.69 204 HIS A N 1
ATOM 1695 C CA . HIS A 1 204 ? 3.237 -6.141 21.623 1.00 52.69 204 HIS A CA 1
ATOM 1696 C C . HIS A 1 204 ? 1.769 -5.699 21.519 1.00 52.69 204 HIS A C 1
ATOM 1698 O O . HIS A 1 204 ? 0.864 -6.510 21.715 1.00 52.69 204 HIS A O 1
ATOM 1704 N N . GLU A 1 205 ? 1.522 -4.447 21.141 1.00 69.19 205 GLU A N 1
ATOM 1705 C CA . GLU A 1 205 ? 0.180 -3.886 20.990 1.00 69.19 205 GLU A CA 1
ATOM 1706 C C . GLU A 1 205 ? -0.593 -4.583 19.861 1.00 69.19 205 GLU A C 1
ATOM 1708 O O . GLU A 1 205 ? -1.766 -4.924 20.026 1.00 69.19 205 GLU A O 1
ATOM 1713 N N . LEU A 1 206 ? 0.080 -4.881 18.746 1.00 63.09 206 LEU A N 1
ATOM 1714 C CA . LEU A 1 206 ? -0.497 -5.633 17.630 1.00 63.09 206 LEU A CA 1
ATOM 1715 C C . LEU A 1 206 ? -0.944 -7.038 18.038 1.00 63.09 206 LEU A C 1
ATOM 1717 O O . LEU A 1 206 ? -2.042 -7.468 17.677 1.00 63.09 206 LEU A O 1
ATOM 1721 N N . ASN A 1 207 ? -0.133 -7.743 18.831 1.00 52.91 207 ASN A N 1
ATOM 1722 C CA . ASN A 1 207 ? -0.494 -9.064 19.341 1.00 52.91 207 ASN A CA 1
ATOM 1723 C C . ASN A 1 207 ? -1.725 -9.003 20.251 1.00 52.91 207 ASN A C 1
ATOM 1725 O O . ASN A 1 207 ? -2.600 -9.863 20.144 1.00 52.91 207 ASN A O 1
ATOM 1729 N N . LEU A 1 208 ? -1.839 -7.979 21.104 1.00 66.56 208 LEU A N 1
ATOM 1730 C CA . LEU A 1 208 ? -3.022 -7.795 21.948 1.00 66.56 208 LEU A CA 1
ATOM 1731 C C . LEU A 1 208 ? -4.292 -7.637 21.104 1.00 66.56 208 LEU A C 1
ATOM 1733 O O . LEU A 1 208 ? -5.281 -8.319 21.365 1.00 66.56 208 LEU A O 1
ATOM 1737 N N . ILE A 1 209 ? -4.258 -6.823 20.049 1.00 70.06 209 ILE A N 1
ATOM 1738 C CA . ILE A 1 209 ? -5.399 -6.669 19.132 1.00 70.06 209 ILE A CA 1
ATOM 1739 C C . ILE A 1 209 ? -5.693 -7.984 18.408 1.00 70.06 209 ILE A C 1
ATOM 1741 O O . ILE A 1 209 ? -6.847 -8.403 18.323 1.00 70.06 209 ILE A O 1
ATOM 1745 N N . TYR A 1 210 ? -4.659 -8.683 17.934 1.00 59.28 210 TYR A N 1
ATOM 1746 C CA . TYR A 1 210 ? -4.817 -9.945 17.214 1.00 59.28 210 TYR A CA 1
ATOM 1747 C C . TYR A 1 210 ? -5.546 -11.016 18.041 1.00 59.28 210 TYR A C 1
ATOM 1749 O O . TYR A 1 210 ? -6.314 -11.813 17.488 1.00 59.28 210 TYR A O 1
ATOM 1757 N N . THR A 1 211 ? -5.369 -11.029 19.368 1.00 61.47 211 THR A N 1
ATOM 1758 C CA . THR A 1 211 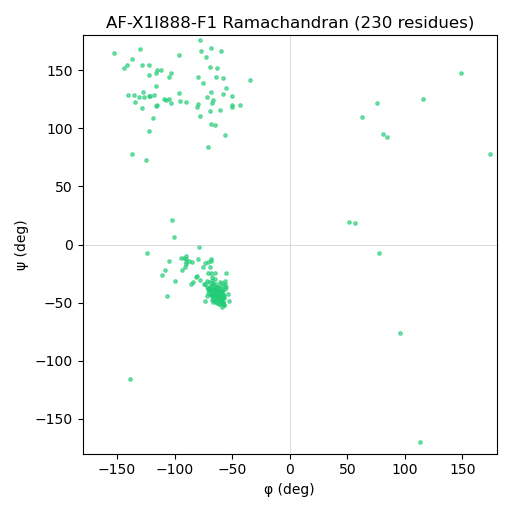? -6.126 -11.942 20.245 1.00 61.47 211 THR A CA 1
ATOM 1759 C C . THR A 1 211 ? -7.632 -11.666 20.255 1.00 61.47 211 THR A C 1
ATOM 1761 O O . THR A 1 211 ? -8.408 -12.590 20.482 1.00 61.47 211 THR A O 1
ATOM 1764 N N . GLN A 1 212 ? -8.056 -10.439 19.936 1.00 74.81 212 GLN A N 1
ATOM 1765 C CA . GLN A 1 212 ? -9.458 -10.012 19.905 1.00 74.81 212 GLN A CA 1
ATOM 1766 C C . GLN A 1 212 ? -10.068 -9.966 18.499 1.00 74.81 212 GLN A C 1
ATOM 1768 O O . GLN A 1 212 ? -11.218 -9.562 18.349 1.00 74.81 212 GLN A O 1
ATOM 1773 N N . ARG A 1 213 ? -9.355 -10.431 17.464 1.00 70.06 213 ARG A N 1
ATOM 1774 C CA . ARG A 1 213 ? -9.789 -10.350 16.052 1.00 70.06 213 ARG A CA 1
ATOM 1775 C C . ARG A 1 213 ? -11.163 -10.966 15.741 1.00 70.06 213 ARG A C 1
ATOM 1777 O O . ARG A 1 213 ? -11.782 -10.581 14.764 1.00 70.06 213 ARG A O 1
ATOM 1784 N N . ASN A 1 214 ? -11.623 -11.920 16.553 1.00 62.72 214 ASN A N 1
ATOM 1785 C CA . ASN A 1 214 ? -12.935 -12.561 16.390 1.00 62.72 214 ASN A CA 1
ATOM 1786 C C . ASN A 1 214 ? -14.037 -11.905 17.240 1.00 62.72 214 ASN A C 1
ATOM 1788 O O . ASN A 1 214 ? -15.206 -12.229 17.070 1.00 62.72 214 ASN A O 1
ATOM 1792 N N . ASN A 1 215 ? -13.663 -11.031 18.178 1.00 73.62 215 ASN A N 1
ATOM 1793 C CA . ASN A 1 215 ? -14.568 -10.424 19.156 1.00 73.62 215 ASN A CA 1
ATOM 1794 C C . ASN A 1 215 ? -14.822 -8.939 18.876 1.00 73.62 215 ASN A C 1
ATOM 1796 O O . ASN A 1 215 ? -15.803 -8.383 19.365 1.00 73.62 215 ASN A O 1
ATOM 1800 N N . TRP A 1 216 ? -13.926 -8.281 18.139 1.00 84.12 216 TRP A N 1
ATOM 1801 C CA . TRP A 1 216 ? -14.042 -6.871 17.796 1.00 84.12 216 TRP A CA 1
ATOM 1802 C C . TRP A 1 216 ? -14.356 -6.690 16.321 1.00 84.12 216 TRP A C 1
ATOM 1804 O O . TRP A 1 216 ? -13.594 -7.106 15.452 1.00 84.12 216 TRP A O 1
ATOM 1814 N N . GLU A 1 217 ? -15.435 -5.967 16.053 1.00 85.75 217 GLU A N 1
ATOM 1815 C CA . GLU A 1 217 ? -15.610 -5.290 14.775 1.00 85.75 217 GLU A CA 1
ATOM 1816 C C . GLU A 1 217 ? -14.650 -4.100 14.729 1.00 85.75 217 GLU A C 1
ATOM 1818 O O . GLU A 1 217 ? -14.612 -3.291 15.658 1.00 85.75 217 GLU A O 1
ATOM 1823 N N . ILE A 1 218 ? -13.843 -4.010 13.677 1.00 80.81 218 ILE A N 1
ATOM 1824 C CA . ILE A 1 218 ? -12.808 -2.985 13.525 1.00 80.81 218 ILE A CA 1
ATOM 1825 C C . ILE A 1 218 ? -13.365 -1.830 12.687 1.00 80.81 218 ILE A C 1
ATOM 1827 O O . ILE A 1 218 ? -13.948 -2.060 11.629 1.00 80.81 218 ILE A O 1
ATOM 1831 N N . SER A 1 219 ? -13.207 -0.591 13.162 1.00 81.88 219 SER A N 1
ATOM 1832 C CA . SER A 1 219 ? -13.600 0.600 12.399 1.00 81.88 219 SER A CA 1
ATOM 1833 C C . SER A 1 219 ? -12.634 0.859 11.236 1.00 81.88 219 SER A C 1
ATOM 1835 O O . SER A 1 219 ? -11.500 0.381 11.239 1.00 81.88 219 SER A O 1
ATOM 1837 N N . GLU A 1 220 ? -13.043 1.655 10.244 1.00 73.44 220 GLU A N 1
ATOM 1838 C CA . GLU A 1 220 ? -12.186 1.986 9.093 1.00 73.44 220 GLU A CA 1
ATOM 1839 C C . GLU A 1 220 ? -10.855 2.629 9.535 1.00 73.44 220 GLU A C 1
ATOM 1841 O O . GLU A 1 220 ? -9.786 2.194 9.103 1.00 73.44 220 GLU A O 1
ATOM 1846 N N . SER A 1 221 ? -10.903 3.578 10.480 1.00 77.12 221 SER A N 1
ATOM 1847 C CA . SER A 1 221 ? -9.707 4.221 11.048 1.00 77.12 221 SER A CA 1
ATOM 1848 C C . SER A 1 221 ? -8.795 3.230 11.781 1.00 77.12 221 SER A C 1
ATOM 1850 O O . SER A 1 221 ? -7.573 3.293 11.656 1.00 77.12 221 SER A O 1
ATOM 1852 N N . GLU A 1 222 ? -9.370 2.281 12.528 1.00 83.12 222 GLU A N 1
ATOM 1853 C CA . GLU A 1 222 ? -8.591 1.280 13.264 1.00 83.12 222 GLU A CA 1
ATOM 1854 C C . GLU A 1 222 ? -7.942 0.282 12.310 1.00 83.12 222 GLU A C 1
ATOM 1856 O O . GLU A 1 222 ? -6.774 -0.055 12.475 1.00 83.12 222 GLU A O 1
ATOM 1861 N N . SER A 1 223 ? -8.679 -0.160 11.290 1.00 75.50 223 SER A N 1
ATOM 1862 C CA . SER A 1 223 ? -8.168 -1.071 10.268 1.00 75.50 223 SER A CA 1
ATOM 1863 C C . SER A 1 223 ? -6.974 -0.453 9.551 1.00 75.50 223 SER A C 1
ATOM 1865 O O . SER A 1 223 ? -5.948 -1.107 9.358 1.00 75.50 223 SER A O 1
ATOM 1867 N N . LEU A 1 224 ? -7.090 0.829 9.201 1.00 69.69 224 LEU A N 1
ATOM 1868 C CA . LEU A 1 224 ? -6.030 1.589 8.559 1.00 69.69 224 LEU A CA 1
ATOM 1869 C C . LEU A 1 224 ? -4.775 1.677 9.432 1.00 69.69 224 LEU A C 1
ATOM 1871 O O . LEU A 1 224 ? -3.656 1.435 8.978 1.00 69.69 224 LEU A O 1
ATOM 1875 N N . PHE A 1 225 ? -4.970 2.004 10.705 1.00 74.38 225 PHE A N 1
ATOM 1876 C CA . PHE A 1 225 ? -3.894 2.147 11.673 1.00 74.38 225 PHE A CA 1
ATOM 1877 C C . PHE A 1 225 ? -3.194 0.817 11.993 1.00 74.38 225 PHE A C 1
ATOM 1879 O O . PHE A 1 225 ? -1.962 0.759 12.050 1.00 74.38 225 PHE A O 1
ATOM 1886 N N . ILE A 1 226 ? -3.956 -0.270 12.143 1.00 70.12 226 ILE A N 1
ATOM 1887 C CA . ILE A 1 226 ? -3.418 -1.619 12.354 1.00 70.12 226 ILE A CA 1
ATOM 1888 C C . ILE A 1 226 ? -2.575 -2.039 11.148 1.00 70.12 226 ILE A C 1
ATOM 1890 O O . ILE A 1 226 ? -1.446 -2.492 11.326 1.00 70.12 226 ILE A O 1
ATOM 1894 N N . ALA A 1 227 ? -3.083 -1.843 9.926 1.00 64.94 227 ALA A N 1
ATOM 1895 C CA . ALA A 1 227 ? -2.353 -2.173 8.704 1.00 64.94 227 ALA A CA 1
ATOM 1896 C C . ALA A 1 227 ? -1.013 -1.426 8.614 1.00 64.94 227 ALA A C 1
ATOM 1898 O O . ALA A 1 227 ? 0.006 -2.037 8.301 1.00 64.94 227 ALA A O 1
ATOM 1899 N N . ARG A 1 228 ? -0.987 -0.131 8.959 1.00 63.91 228 ARG A N 1
ATOM 1900 C CA . ARG A 1 228 ? 0.257 0.658 9.032 1.00 63.91 228 ARG A CA 1
ATOM 1901 C C . ARG A 1 228 ? 1.240 0.107 10.052 1.00 63.91 228 ARG A C 1
ATOM 1903 O O . ARG A 1 228 ? 2.428 0.017 9.770 1.00 63.91 228 ARG A O 1
ATOM 1910 N N . SER A 1 229 ? 0.735 -0.280 11.216 1.00 65.44 229 SER A N 1
ATOM 1911 C CA . SER A 1 229 ? 1.556 -0.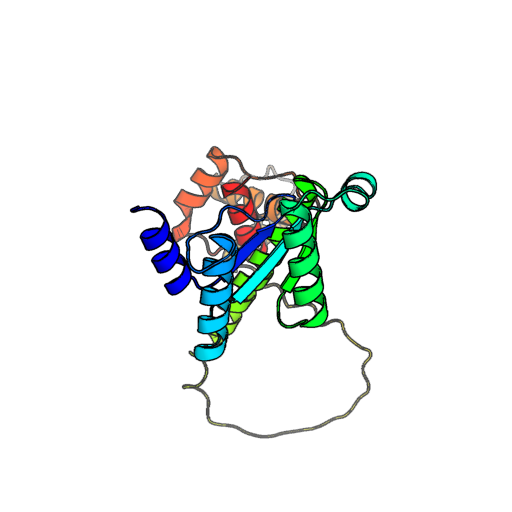762 12.324 1.00 65.44 229 SER A CA 1
ATOM 1912 C C . SER A 1 229 ? 2.230 -2.109 12.034 1.00 65.44 229 SER A C 1
ATOM 1914 O O . SER A 1 229 ? 3.313 -2.364 12.539 1.00 65.44 229 SER A O 1
ATOM 1916 N N . PHE A 1 230 ? 1.643 -2.961 11.186 1.00 50.78 230 PHE A N 1
ATOM 1917 C CA . PHE A 1 230 ? 2.275 -4.217 10.749 1.00 50.78 230 PHE A CA 1
ATOM 1918 C C . PHE A 1 230 ? 3.420 -4.038 9.740 1.00 50.78 230 PHE A C 1
ATOM 1920 O O . PHE A 1 230 ? 4.156 -4.993 9.491 1.00 50.78 230 PHE A O 1
ATOM 1927 N N . ILE A 1 231 ? 3.523 -2.866 9.112 1.00 48.16 231 ILE A N 1
ATOM 1928 C CA . ILE A 1 231 ? 4.405 -2.624 7.962 1.00 48.16 231 ILE A CA 1
ATOM 1929 C C . ILE A 1 231 ? 5.568 -1.683 8.321 1.00 48.16 231 ILE A C 1
ATOM 1931 O O . ILE A 1 231 ? 6.608 -1.751 7.665 1.00 48.16 231 ILE A O 1
ATOM 1935 N N . GLY A 1 232 ? 5.387 -0.818 9.326 1.00 48.53 232 GLY A N 1
ATOM 1936 C CA . GLY A 1 232 ? 6.409 0.117 9.812 1.00 48.53 232 GLY A CA 1
ATOM 1937 C C . GLY A 1 232 ? 7.427 -0.471 10.782 1.00 48.53 232 GLY A C 1
ATOM 1938 O O . GLY A 1 232 ? 7.249 -1.620 11.243 1.00 48.53 232 GLY A O 1
#

InterPro domains:
  IPR025139 Domain of unknown function DUF4062 [PF13271] (3-43)

Nearest PDB structures (foldseek):
  6nzd-assembly1_F  TM=3.264E-01  e=7.884E-01  Homo sapiens
  8jtp-assembly1_B  TM=3.439E-01  e=5.391E+00  Klebsiella pneumoniae subsp. pneumoniae

Mean predicted aligned error: 17.06 Å

Organism: NCBI:txid412755

Radius of gyration: 24.85 Å; Cα contacts (8 Å, |Δi|>4): 168; chains: 1; bounding box: 69×46×67 Å

Secondary structure (DSSP, 8-state):
--HHHHHHHHHHH-SEEEEEESS------SSSS-HHHHHHHHHHHHHHHHS-SEEEEEEE---HHHHHS--HHHHHHHHHHHHHHHH--SEEEEE-SHHHHHHHHHHHHHHHHHHHHHHHTTTSSTTS--------------------------HHHHHHHHHHHHHHHTTS-----HHHHHHHHHHHHHHHHHH-TT----HHHHHHHHHTTTT-PPPHHHHHHHHHHTT-